Protein AF-A0A0H5QDM7-F1 (afdb_monomer)

Foldseek 3Di:
DDDDPPPPPPPDDDDDDDDPVVQVVVQVVQVVVVHGPVRVVVVQVVCCVVVVDRPDPPPPPVVVVVLVVLLVLLLLCLVLCLLVLLVVLLVQLLVLQLVLLVQLLVLLVVCCVPDVPPPPLSVVVNVVSVVVNVCSLLPQSLAVVCSLVVLVVVLVVPVPPSPPPPPNSCSNNVSSNCSNVSSLVSLCCQLVDP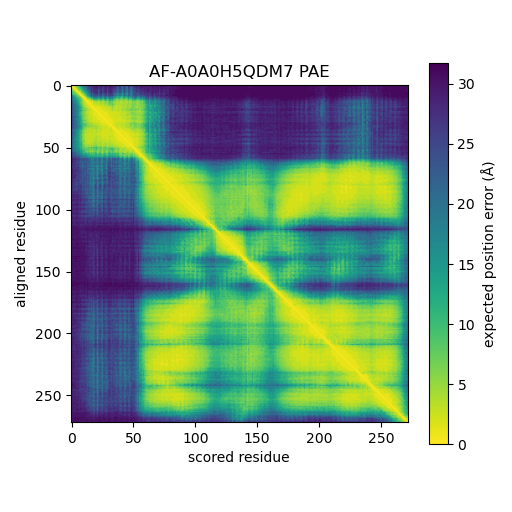SNVVSCVVSVHDRFDSPSNRSNVVSSVSLCSNLVSCVPPVPVSCVSQVVNCVSSVVNVVVNVVSVVSNVSNVVVVVPD

InterPro domains:
  IPR007337 RelB antitoxin/Antitoxin DinJ [PF04221] (12-61)
  IPR007337 RelB antitoxin/Antitoxin DinJ [PTHR38781] (12-63)
  IPR007337 RelB antitoxin/Antitoxin DinJ [TIGR02384] (12-63)
  IPR013321 Arc-type ribbon-helix-helix [G3DSA:1.10.1220.10] (12-79)

Radius of gyration: 30.37 Å; Cα contacts (8 Å, |Δi|>4): 179; chains: 1; bounding box: 66×47×100 Å

Solvent-accessible surface area (backbone atoms only — not comparable to full-atom values): 15582 Å² total; per-residue (Å²): 136,83,83,77,79,75,84,80,82,76,83,78,86,85,87,83,90,73,59,70,70,62,50,53,54,52,49,54,55,32,48,76,70,77,39,52,71,70,58,52,50,49,52,44,53,52,45,26,71,74,68,74,40,77,85,62,88,77,80,71,54,69,65,57,56,52,51,52,50,40,34,51,51,24,52,49,33,59,72,65,43,52,38,57,53,34,52,48,50,55,51,49,41,53,49,52,42,53,49,27,52,50,49,18,52,48,47,48,55,56,50,59,76,72,61,78,70,58,63,67,62,53,47,52,50,51,51,50,49,53,46,48,53,48,48,57,71,45,49,69,86,91,34,47,64,58,52,56,45,45,40,52,46,55,50,51,61,57,70,54,65,64,84,86,50,69,75,69,46,53,57,36,47,56,40,48,63,41,38,52,55,56,38,46,50,53,52,47,52,49,68,66,32,69,66,50,46,50,47,34,52,76,71,71,47,77,84,61,62,90,50,59,65,55,39,39,47,50,40,47,51,52,45,47,43,36,48,55,27,44,77,74,37,42,69,68,47,49,68,78,32,78,95,45,57,69,61,54,54,47,53,51,51,52,50,51,55,53,49,53,44,53,50,58,38,56,60,68,68,70,73,121

Structure (mmCIF, N/CA/C/O backbone):
data_AF-A0A0H5QDM7-F1
#
_entry.id   AF-A0A0H5QDM7-F1
#
loop_
_atom_site.group_PDB
_atom_site.id
_atom_site.type_symbol
_atom_site.label_atom_id
_atom_site.label_alt_id
_atom_site.label_comp_id
_atom_site.label_asym_id
_atom_site.label_entity_id
_atom_site.label_seq_id
_atom_site.pdbx_PDB_ins_code
_atom_site.Cartn_x
_atom_site.Cartn_y
_atom_site.Cartn_z
_atom_site.occupancy
_atom_site.B_iso_or_equiv
_atom_site.auth_seq_id
_atom_site.auth_comp_id
_atom_site.auth_asym_id
_atom_site.auth_atom_id
_atom_site.pdbx_PDB_model_num
ATOM 1 N N . MET A 1 1 ? -38.893 -31.078 59.773 1.00 38.84 1 MET A N 1
ATOM 2 C CA . MET A 1 1 ? -37.633 -30.713 59.091 1.00 38.84 1 MET A CA 1
ATOM 3 C C . MET A 1 1 ? -37.810 -29.298 58.543 1.00 38.84 1 MET A C 1
ATOM 5 O O . MET A 1 1 ? -38.603 -29.115 57.632 1.00 38.84 1 MET A O 1
ATOM 9 N N . LYS A 1 2 ? -37.233 -28.276 59.191 1.00 38.09 2 LYS A N 1
ATOM 10 C CA . LYS A 1 2 ? -37.373 -26.871 58.762 1.00 38.09 2 LYS A CA 1
ATOM 11 C C . LYS A 1 2 ? -36.252 -26.565 57.768 1.00 38.09 2 LYS A C 1
ATOM 13 O O . LYS A 1 2 ? -35.097 -26.509 58.179 1.00 38.09 2 LYS A O 1
ATOM 18 N N . TYR A 1 3 ? -36.576 -26.389 56.490 1.00 40.81 3 TYR A N 1
ATOM 19 C CA . TYR A 1 3 ? -35.618 -25.857 55.521 1.00 40.81 3 TYR A CA 1
ATOM 20 C C . TYR A 1 3 ? -35.396 -24.373 55.830 1.00 40.81 3 TYR A C 1
ATOM 22 O O . TYR A 1 3 ? -36.297 -23.555 55.661 1.00 40.81 3 TYR A O 1
ATOM 30 N N . LYS A 1 4 ? -34.202 -24.034 56.329 1.00 43.88 4 LYS A N 1
ATOM 31 C CA . LYS A 1 4 ? -33.698 -22.659 56.305 1.00 43.88 4 LYS A CA 1
ATOM 32 C C . LYS A 1 4 ? -33.358 -22.340 54.851 1.00 43.88 4 LYS A C 1
ATOM 34 O O . LYS A 1 4 ? -32.402 -22.892 54.315 1.00 43.88 4 LYS A O 1
ATOM 39 N N . ILE A 1 5 ? -34.147 -21.478 54.219 1.00 48.72 5 ILE A N 1
ATOM 40 C CA . ILE A 1 5 ? -33.737 -20.808 52.985 1.00 48.72 5 ILE A CA 1
ATOM 41 C C . ILE A 1 5 ? -32.612 -19.862 53.407 1.00 48.72 5 ILE A C 1
ATOM 43 O O . ILE A 1 5 ? -32.838 -18.961 54.211 1.00 48.72 5 ILE A O 1
ATOM 47 N N . ALA A 1 6 ? -31.387 -20.137 52.965 1.00 46.28 6 ALA A N 1
ATOM 48 C CA . ALA A 1 6 ? -30.271 -19.229 53.178 1.00 46.28 6 ALA A CA 1
ATOM 49 C C . ALA A 1 6 ? -30.579 -17.914 52.450 1.00 46.28 6 ALA A C 1
ATOM 51 O O . ALA A 1 6 ? -30.859 -17.922 51.250 1.00 46.28 6 ALA A O 1
ATOM 52 N N . GLU A 1 7 ? -30.557 -16.798 53.176 1.00 48.25 7 GLU A N 1
ATOM 53 C CA . GLU A 1 7 ? -30.572 -15.466 52.578 1.00 48.25 7 GLU A CA 1
ATOM 54 C C . GLU A 1 7 ? -29.307 -15.315 51.726 1.00 48.25 7 GLU A C 1
ATOM 56 O O . GLU A 1 7 ? -28.211 -15.098 52.240 1.00 48.25 7 GLU A O 1
ATOM 61 N N . ARG A 1 8 ? -29.443 -15.478 50.406 1.00 48.19 8 ARG A N 1
ATOM 62 C CA . ARG A 1 8 ? -28.413 -15.066 49.450 1.00 48.19 8 ARG A CA 1
ATOM 63 C C . ARG A 1 8 ? -28.388 -13.545 49.420 1.00 48.19 8 ARG A C 1
ATOM 65 O O . ARG A 1 8 ? -29.152 -12.932 48.681 1.00 48.19 8 ARG A O 1
ATOM 72 N N . ASN A 1 9 ? -27.501 -12.946 50.203 1.00 51.81 9 ASN A N 1
ATOM 73 C CA . ASN A 1 9 ? -27.075 -11.572 49.979 1.00 51.81 9 ASN A CA 1
ATOM 74 C C . ASN A 1 9 ? -25.812 -11.569 49.100 1.00 51.81 9 ASN A C 1
ATOM 76 O O . ASN A 1 9 ? -24.760 -11.082 49.500 1.00 51.81 9 ASN A O 1
ATOM 80 N N . ASP A 1 10 ? -25.912 -12.166 47.909 1.00 57.25 10 ASP A N 1
ATOM 81 C CA . ASP A 1 10 ? -24.839 -12.180 46.910 1.00 57.25 10 ASP A CA 1
ATOM 82 C C . ASP A 1 10 ? -25.007 -10.950 46.003 1.00 57.25 10 ASP A C 1
ATOM 84 O O . ASP A 1 10 ? -25.467 -11.050 44.864 1.00 57.25 10 ASP A O 1
ATOM 88 N N . GLN A 1 11 ? -24.698 -9.753 46.512 1.00 59.81 11 GLN A N 1
ATOM 89 C CA . GLN A 1 11 ? -24.569 -8.576 45.649 1.00 59.81 11 GLN A CA 1
ATOM 90 C C . GLN A 1 11 ? -23.288 -8.712 44.816 1.00 59.81 11 GLN A C 1
ATOM 92 O O . GLN A 1 11 ? -22.200 -8.332 45.241 1.00 59.81 11 GLN A O 1
ATOM 97 N N . SER A 1 12 ? -23.411 -9.280 43.618 1.00 65.44 12 SER A N 1
ATOM 98 C CA . SER A 1 12 ? -22.334 -9.298 42.629 1.00 65.44 12 SER A CA 1
ATOM 99 C C . SER A 1 12 ? -22.110 -7.887 42.076 1.00 65.44 12 SER A C 1
ATOM 101 O O . SER A 1 12 ? -23.021 -7.299 41.489 1.00 65.44 12 SER A O 1
ATOM 103 N N . MET A 1 13 ? -20.903 -7.348 42.248 1.00 74.75 13 MET A N 1
ATOM 104 C CA . MET A 1 13 ? -20.512 -6.045 41.708 1.00 74.75 13 MET A CA 1
ATOM 105 C C . MET A 1 13 ? -20.106 -6.181 40.236 1.00 74.75 13 MET A C 1
ATOM 107 O O . MET A 1 13 ? -19.299 -7.042 39.892 1.00 74.75 13 MET A O 1
ATOM 111 N N . VAL A 1 14 ? -20.655 -5.326 39.370 1.00 74.88 14 VAL A N 1
ATOM 112 C CA . VAL A 1 14 ? -20.324 -5.273 37.939 1.00 74.88 14 VAL A CA 1
ATOM 113 C C . VAL A 1 14 ? -19.634 -3.945 37.656 1.00 74.88 14 VAL A C 1
ATOM 115 O O . VAL A 1 14 ? -20.250 -2.891 37.787 1.00 74.88 14 VAL A O 1
ATOM 118 N N . ASN A 1 15 ? -18.364 -4.007 37.257 1.00 83.62 15 ASN A N 1
ATOM 119 C CA . ASN A 1 15 ? -17.579 -2.843 36.852 1.00 83.62 15 ASN A CA 1
ATOM 120 C C . ASN A 1 15 ? -17.399 -2.865 35.332 1.00 83.62 15 ASN A C 1
ATOM 122 O O . ASN A 1 15 ? -16.902 -3.849 34.787 1.00 83.62 15 ASN A O 1
ATOM 126 N N . PHE A 1 16 ? -17.778 -1.785 34.652 1.00 80.62 16 PHE A N 1
ATOM 127 C CA . PHE A 1 16 ? -17.598 -1.619 33.211 1.00 80.62 16 PHE A CA 1
ATOM 128 C C . PHE A 1 16 ? -16.998 -0.241 32.924 1.00 80.62 16 PHE A C 1
ATOM 130 O O . PHE A 1 16 ? -17.266 0.725 33.640 1.00 80.62 16 PHE A O 1
ATOM 137 N N . LYS A 1 17 ? -16.140 -0.165 31.905 1.00 85.75 17 LYS A N 1
ATOM 138 C CA . LYS A 1 17 ? -15.563 1.095 31.430 1.00 85.75 17 LYS A CA 1
ATOM 139 C C . LYS A 1 17 ? -16.425 1.616 30.286 1.00 85.75 17 LYS A C 1
ATOM 141 O O . LYS A 1 17 ? -16.790 0.845 29.404 1.00 85.75 17 LYS A O 1
ATOM 146 N N . VAL A 1 18 ? -16.742 2.904 30.319 1.00 79.25 18 VAL A N 1
ATOM 147 C CA . VAL A 1 18 ? -17.520 3.598 29.286 1.00 79.25 18 VAL A CA 1
ATOM 148 C C . VAL A 1 18 ? -16.820 4.904 28.976 1.00 79.25 18 VAL A C 1
ATOM 150 O O . VAL A 1 18 ? -16.225 5.507 29.872 1.00 79.25 18 VAL A O 1
ATOM 153 N N . ASP A 1 19 ? -16.914 5.326 27.723 1.00 83.88 19 ASP A N 1
ATOM 154 C CA . ASP A 1 19 ? -16.537 6.667 27.306 1.00 83.88 19 ASP A CA 1
ATOM 155 C C . ASP A 1 19 ? -17.282 7.748 28.119 1.00 83.88 19 ASP A C 1
ATOM 157 O O . ASP A 1 19 ? -18.458 7.593 28.468 1.00 83.88 19 ASP A O 1
ATOM 161 N N . SER A 1 20 ? -16.592 8.842 28.450 1.00 74.50 20 SER A N 1
ATOM 162 C CA . SER A 1 2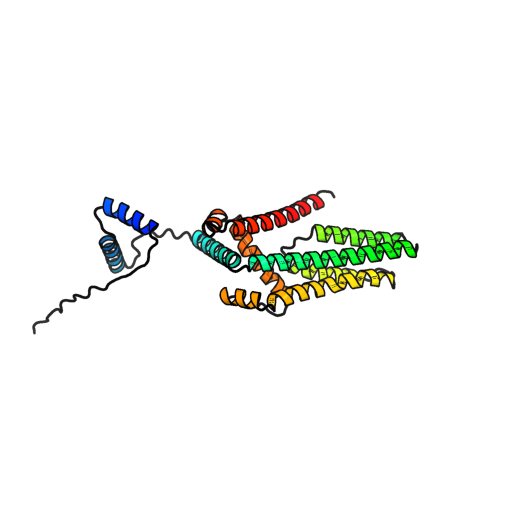0 ? -17.143 9.900 29.303 1.00 74.50 20 SER A CA 1
ATOM 163 C C . SER A 1 20 ? -18.333 10.619 28.671 1.00 74.50 20 SER A C 1
ATOM 165 O O . SER A 1 20 ? -19.294 10.919 29.379 1.00 74.50 20 SER A O 1
ATOM 167 N N . VAL A 1 21 ? -18.306 10.844 27.355 1.00 68.56 21 VAL A N 1
ATOM 168 C CA . VAL A 1 21 ? -19.373 11.545 26.625 1.00 68.56 21 VAL A CA 1
ATOM 169 C C . VAL A 1 2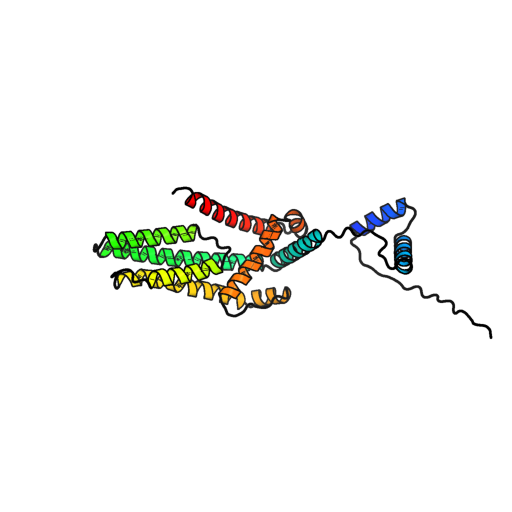1 ? -20.621 10.668 26.558 1.00 68.56 21 VAL A C 1
ATOM 171 O O . VAL A 1 21 ? -21.736 11.121 26.827 1.00 68.56 21 VAL A O 1
ATOM 174 N N . VAL A 1 22 ? -20.431 9.375 26.276 1.00 75.31 22 VAL A N 1
ATOM 175 C CA . VAL A 1 22 ? -21.525 8.392 26.241 1.00 75.31 22 VAL A CA 1
ATOM 176 C C . VAL A 1 22 ? -22.179 8.250 27.617 1.00 75.31 22 VAL A C 1
ATOM 178 O O . VAL A 1 22 ? -23.406 8.187 27.717 1.00 75.31 22 VAL A O 1
ATOM 181 N N . LYS A 1 23 ? -21.377 8.231 28.689 1.00 83.94 23 LYS A N 1
ATOM 182 C CA . LYS A 1 23 ? -21.882 8.132 30.062 1.00 83.94 23 LYS A CA 1
ATOM 183 C C . LYS A 1 23 ? -22.751 9.333 30.442 1.00 83.94 23 LYS A C 1
ATOM 185 O O . LYS A 1 23 ? -23.850 9.132 30.952 1.00 83.94 23 LYS A O 1
ATOM 190 N N . GLU A 1 24 ? -22.274 10.550 30.198 1.00 80.06 24 GLU A N 1
ATOM 191 C CA . GLU A 1 24 ? -22.990 11.779 30.562 1.00 80.06 24 GLU A CA 1
ATOM 192 C C . GLU A 1 24 ? -24.326 11.895 29.815 1.00 80.06 24 GLU A C 1
ATOM 194 O O . GLU A 1 24 ? -25.365 12.166 30.420 1.00 80.06 24 GLU A O 1
ATOM 199 N N . SER A 1 25 ? -24.323 11.586 28.514 1.00 73.62 25 SER A N 1
ATOM 200 C CA . SER A 1 25 ? -25.540 11.556 27.699 1.00 73.62 25 SER A CA 1
ATOM 201 C C . SER A 1 25 ? -26.557 10.532 28.220 1.00 73.62 25 SER A C 1
ATOM 203 O O . SER A 1 25 ? -27.735 10.850 28.404 1.00 73.62 25 SER A O 1
ATOM 205 N N . ALA A 1 26 ? -26.104 9.312 28.527 1.00 76.94 26 ALA A N 1
ATOM 206 C CA . ALA A 1 26 ? -26.968 8.267 29.063 1.00 76.94 26 ALA A CA 1
ATOM 207 C C . ALA A 1 26 ? -27.554 8.644 30.434 1.00 76.94 26 ALA A C 1
ATOM 209 O O . ALA A 1 26 ? -28.743 8.429 30.672 1.00 76.94 26 ALA A O 1
ATOM 210 N N . GLU A 1 27 ? -26.753 9.233 31.326 1.00 86.75 27 GLU A N 1
ATOM 211 C CA . GLU A 1 27 ? -27.211 9.692 32.642 1.00 86.75 27 GLU A CA 1
ATOM 212 C C . GLU A 1 27 ? -28.256 10.806 32.527 1.00 86.75 27 GLU A C 1
ATOM 214 O O . GLU A 1 27 ? -29.268 10.753 33.226 1.00 86.75 27 GLU A O 1
ATOM 219 N N . ALA A 1 28 ? -28.078 11.758 31.608 1.00 78.31 28 ALA A N 1
ATOM 220 C CA . ALA A 1 28 ? -29.044 12.829 31.370 1.00 78.31 28 ALA A CA 1
ATOM 221 C C . ALA A 1 28 ? -30.405 12.294 30.883 1.00 78.31 28 ALA A C 1
ATOM 223 O O . ALA A 1 28 ? -31.456 12.695 31.391 1.00 78.31 28 ALA A O 1
ATOM 224 N N . VAL A 1 29 ? -30.398 11.347 29.938 1.00 77.38 29 VAL A N 1
ATOM 225 C CA . VAL A 1 29 ? -31.627 10.732 29.410 1.00 77.38 29 VAL A CA 1
ATOM 226 C C . VAL A 1 29 ? -32.325 9.892 30.479 1.00 77.38 29 VAL A C 1
ATOM 228 O O . VAL A 1 29 ? -33.533 10.027 30.684 1.00 77.38 29 VAL A O 1
ATOM 231 N N . LEU A 1 30 ? -31.576 9.050 31.197 1.00 83.44 30 LEU A N 1
ATOM 232 C CA . LEU A 1 30 ? -32.133 8.206 32.254 1.00 83.44 30 LEU A CA 1
ATOM 233 C C . LEU A 1 30 ? -32.685 9.041 33.414 1.00 83.44 30 LEU A C 1
ATOM 235 O O . LEU A 1 30 ? -33.770 8.734 33.912 1.00 83.44 30 LEU A O 1
ATOM 239 N N . ALA A 1 31 ? -32.011 10.133 33.785 1.00 82.44 31 ALA A N 1
ATOM 240 C CA . ALA A 1 31 ? -32.502 11.075 34.786 1.00 82.44 31 ALA A CA 1
ATOM 241 C C . ALA A 1 31 ? -33.829 11.719 34.356 1.00 82.44 31 ALA A C 1
ATOM 243 O O . ALA A 1 31 ? -34.747 11.818 35.171 1.00 82.44 31 ALA A O 1
ATOM 244 N N . GLY A 1 32 ? -33.975 12.065 33.071 1.00 76.81 32 GLY A N 1
ATOM 245 C CA . GLY A 1 32 ? -35.242 12.533 32.497 1.00 76.81 32 GLY A CA 1
ATOM 246 C C . GLY A 1 32 ? -36.385 11.513 32.606 1.00 76.81 32 GLY A C 1
ATOM 247 O O . GLY A 1 32 ? -37.550 11.894 32.684 1.00 76.81 32 GLY A O 1
ATOM 248 N N . MET A 1 33 ? -36.057 10.221 32.681 1.00 84.06 33 MET A N 1
ATOM 249 C CA . MET A 1 33 ? -37.007 9.121 32.889 1.00 84.06 33 MET A CA 1
ATOM 250 C C . MET A 1 33 ? -37.167 8.721 34.369 1.00 84.06 33 MET A C 1
ATOM 252 O O . MET A 1 33 ? -37.910 7.787 34.671 1.00 84.06 33 MET A O 1
ATOM 256 N N . GLY A 1 34 ? -36.479 9.396 35.298 1.00 87.69 34 GLY A N 1
ATOM 257 C CA . GLY A 1 34 ? -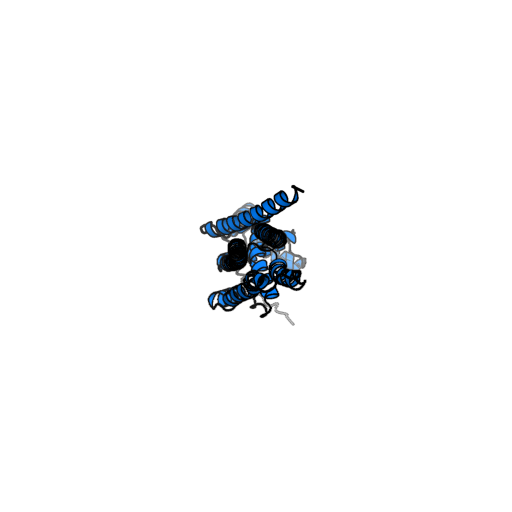36.494 9.070 36.729 1.00 87.69 34 GLY A CA 1
ATOM 258 C C . GLY A 1 34 ? -35.722 7.796 37.094 1.00 87.69 34 GLY A C 1
ATOM 259 O O . GLY A 1 34 ? -35.992 7.184 38.127 1.00 87.69 34 GLY A O 1
ATOM 260 N N . LEU A 1 35 ? -34.777 7.374 36.251 1.00 88.88 35 LEU A N 1
ATOM 261 C CA . LEU A 1 35 ? -33.950 6.184 36.442 1.00 88.88 35 LEU A CA 1
ATOM 262 C C . LEU A 1 35 ? -32.480 6.572 36.616 1.00 88.88 35 LEU A C 1
ATOM 264 O O . LEU A 1 35 ? -32.002 7.548 36.051 1.00 88.88 35 LEU A O 1
ATOM 268 N N . ASN A 1 36 ? -31.740 5.765 37.373 1.00 89.38 36 ASN A N 1
ATOM 269 C CA . ASN A 1 36 ? -30.281 5.825 37.380 1.00 89.38 36 ASN A CA 1
ATOM 270 C C . ASN A 1 36 ? -29.698 4.679 36.538 1.00 89.38 36 ASN A C 1
ATOM 272 O O . ASN A 1 36 ? -30.356 3.660 36.302 1.00 89.38 36 ASN A O 1
ATOM 276 N N . THR A 1 37 ? -28.450 4.838 36.098 1.00 85.06 37 THR A N 1
ATOM 277 C CA . THR A 1 37 ? -27.747 3.886 35.224 1.00 85.06 37 THR A CA 1
ATOM 278 C C . THR A 1 37 ? -27.721 2.472 35.808 1.00 85.06 37 THR A C 1
ATOM 280 O O . THR A 1 37 ? -27.973 1.503 35.094 1.00 85.06 37 THR A O 1
ATOM 283 N N . SER A 1 38 ? -27.517 2.341 37.122 1.00 86.19 38 SER A N 1
ATOM 284 C CA . SER A 1 38 ? -27.505 1.049 37.822 1.00 86.19 38 SER A CA 1
ATOM 285 C C . SER A 1 38 ? -28.869 0.349 37.812 1.00 86.19 38 SER A C 1
ATOM 287 O O . SER A 1 38 ? -28.946 -0.861 37.602 1.00 86.19 38 SER A O 1
ATOM 289 N N . ALA A 1 39 ? -29.957 1.095 38.014 1.00 87.31 39 ALA A N 1
ATOM 290 C CA . ALA A 1 39 ? -31.321 0.576 37.995 1.00 87.31 39 ALA A CA 1
ATOM 291 C C . ALA A 1 39 ? -31.722 0.144 36.583 1.00 87.31 39 ALA A C 1
ATOM 293 O O . ALA A 1 39 ? -32.280 -0.942 36.412 1.00 87.31 39 ALA A O 1
ATOM 294 N N . TYR A 1 40 ? -31.376 0.950 35.576 1.00 87.50 40 TYR A N 1
ATOM 295 C CA . TYR A 1 40 ? -31.605 0.611 34.176 1.00 87.50 40 TYR A CA 1
ATOM 296 C C . TYR A 1 40 ? -30.847 -0.662 33.774 1.00 87.50 40 TYR A C 1
ATOM 298 O O . TYR A 1 40 ? -31.436 -1.593 33.220 1.00 87.50 40 TYR A O 1
ATOM 306 N N . LEU A 1 41 ? -29.568 -0.771 34.146 1.00 87.12 41 LEU A N 1
ATOM 307 C CA . LEU A 1 41 ? -28.771 -1.972 33.894 1.00 87.12 41 LEU A CA 1
ATOM 308 C C . LEU A 1 41 ? -29.368 -3.204 34.594 1.00 87.12 41 LEU A C 1
ATOM 310 O O . LEU A 1 41 ? -29.492 -4.268 33.988 1.00 87.12 41 LEU A O 1
ATOM 314 N N . GLY A 1 42 ? -29.816 -3.053 35.844 1.00 87.81 42 GLY A N 1
ATOM 315 C CA . GLY A 1 42 ? -30.498 -4.111 36.589 1.00 87.81 42 GLY A CA 1
ATOM 316 C C . GLY A 1 42 ? -31.797 -4.579 35.922 1.00 87.81 42 GLY A C 1
ATOM 317 O O . GLY A 1 42 ? -32.073 -5.781 35.881 1.00 87.81 42 GLY A O 1
ATOM 318 N N . MET A 1 43 ? -32.577 -3.658 35.346 1.00 86.12 43 MET A N 1
ATOM 319 C CA . MET A 1 43 ? -33.770 -3.990 34.559 1.00 86.12 43 MET A CA 1
ATOM 320 C C . MET A 1 43 ? -33.413 -4.771 33.292 1.00 86.12 43 MET A C 1
ATOM 322 O O . MET A 1 43 ? -34.049 -5.789 33.007 1.00 86.12 43 MET A O 1
ATOM 326 N N . CYS A 1 44 ? -32.372 -4.350 32.571 1.00 85.19 44 CYS A N 1
ATOM 327 C CA . CYS A 1 44 ? -31.878 -5.045 31.384 1.00 85.19 44 CYS A CA 1
ATOM 328 C C . CYS A 1 44 ? -31.404 -6.467 31.705 1.00 85.19 44 CYS A C 1
ATOM 330 O O . CYS A 1 44 ? -31.812 -7.408 31.027 1.00 85.19 44 CYS A O 1
ATOM 332 N N . LEU A 1 45 ? -30.617 -6.647 32.770 1.00 84.12 45 LEU A N 1
ATOM 333 C CA . LEU A 1 45 ? -30.137 -7.959 33.216 1.00 84.12 45 LEU A CA 1
ATOM 334 C C . LEU A 1 45 ? -31.286 -8.873 33.653 1.00 84.12 45 LEU A C 1
ATOM 336 O O . LEU A 1 45 ? -31.303 -10.056 33.318 1.00 84.12 45 LEU A O 1
ATOM 340 N N . ARG A 1 46 ? -32.289 -8.329 34.354 1.00 86.75 46 ARG A N 1
ATOM 341 C CA . ARG A 1 46 ? -33.485 -9.088 34.741 1.00 86.75 46 ARG A CA 1
ATOM 342 C C . ARG A 1 46 ? -34.290 -9.522 33.520 1.00 86.75 46 ARG A C 1
ATOM 344 O O . ARG A 1 46 ? -34.713 -10.674 33.456 1.00 86.75 46 ARG A O 1
ATOM 351 N N . LYS A 1 47 ? -34.480 -8.625 32.550 1.00 85.38 47 LYS A N 1
ATOM 352 C CA . LYS A 1 47 ? -35.175 -8.938 31.299 1.00 85.38 47 LYS A CA 1
ATOM 353 C C . LYS A 1 47 ? -34.403 -9.990 30.505 1.00 85.38 47 LYS A C 1
ATOM 355 O O . LYS A 1 47 ? -35.011 -10.974 30.112 1.00 85.38 47 LYS A O 1
ATOM 360 N N . LEU A 1 48 ? -33.080 -9.858 30.384 1.00 84.12 48 LEU A N 1
ATOM 361 C CA . LEU A 1 48 ? -32.201 -10.848 29.755 1.00 84.12 48 LEU A CA 1
ATOM 362 C C . LEU A 1 48 ? -32.312 -12.226 30.426 1.00 84.12 48 LEU A C 1
ATOM 364 O O . LEU A 1 48 ? -32.425 -13.233 29.735 1.00 84.12 48 LEU A O 1
ATOM 368 N N . ALA A 1 49 ? -32.337 -12.284 31.760 1.00 85.00 49 ALA A N 1
ATOM 369 C CA . ALA A 1 49 ? -32.496 -13.538 32.496 1.00 85.00 49 ALA A CA 1
ATOM 370 C C . ALA A 1 49 ? -33.865 -14.202 32.253 1.00 85.00 49 ALA A C 1
ATOM 372 O O . ALA A 1 49 ? -33.954 -15.428 32.198 1.00 85.00 49 ALA A O 1
ATOM 373 N N . GLN A 1 50 ? -34.927 -13.404 32.096 1.00 87.38 50 GLN A N 1
ATOM 374 C CA . GLN A 1 50 ? -36.294 -13.890 31.883 1.00 87.38 50 GLN A CA 1
ATOM 375 C C . GLN A 1 50 ? -36.567 -14.299 30.432 1.00 87.38 50 GLN A C 1
ATOM 377 O O . GLN A 1 50 ? -37.123 -15.366 30.189 1.00 87.38 50 GLN A O 1
ATOM 382 N N . SER A 1 51 ? -36.197 -13.458 29.466 1.00 82.38 51 SER A N 1
ATOM 383 C CA . SER A 1 51 ? -36.496 -13.663 28.045 1.00 82.38 51 SER A CA 1
ATOM 384 C C . SER A 1 51 ? -35.408 -14.435 27.302 1.00 82.38 51 SER A C 1
ATOM 386 O O . SER A 1 51 ? -35.633 -14.831 26.161 1.00 82.38 51 SER A O 1
ATOM 388 N N . ARG A 1 52 ? -34.215 -14.593 27.901 1.00 78.38 52 ARG A N 1
ATOM 389 C CA . ARG A 1 52 ? -32.980 -15.050 27.231 1.00 78.38 52 ARG A CA 1
ATOM 390 C C . ARG A 1 52 ? -32.675 -14.290 25.934 1.00 78.38 52 ARG A C 1
ATOM 392 O O . ARG A 1 52 ? -31.944 -14.783 25.082 1.00 78.38 52 ARG A O 1
ATOM 399 N N . LYS A 1 53 ? -33.231 -13.085 25.785 1.00 76.62 53 LYS A N 1
ATOM 400 C CA . LYS A 1 53 ? -33.065 -12.213 24.625 1.00 76.62 53 LYS A CA 1
ATOM 401 C C . LYS A 1 53 ? -32.605 -10.846 25.102 1.00 76.62 53 LYS A C 1
ATOM 403 O O . LYS A 1 53 ? -33.134 -10.304 26.075 1.00 76.62 53 LYS A O 1
ATOM 408 N N . ILE A 1 54 ? -31.633 -10.295 24.390 1.00 76.94 54 ILE A N 1
ATOM 409 C CA . ILE A 1 54 ? -31.118 -8.952 24.623 1.00 76.94 54 ILE A CA 1
ATOM 410 C C . ILE A 1 54 ? -32.279 -7.940 24.513 1.00 76.94 54 ILE A C 1
ATOM 412 O O . ILE A 1 54 ? -33.053 -8.006 23.558 1.00 76.94 54 ILE A O 1
ATOM 416 N N . PRO A 1 55 ? -32.466 -7.041 25.500 1.00 71.81 55 PRO A N 1
ATOM 417 C CA . PRO A 1 55 ? -33.663 -6.208 25.611 1.00 71.81 55 PRO A CA 1
ATOM 418 C C . PRO A 1 55 ? -33.647 -4.944 24.739 1.00 71.81 55 PRO A C 1
ATOM 420 O O . PRO A 1 55 ? -34.479 -4.064 24.957 1.00 71.81 55 PRO A O 1
ATOM 423 N N . PHE A 1 56 ? -32.733 -4.867 23.777 1.00 73.94 56 PHE A N 1
ATOM 424 C CA . PHE A 1 56 ? -32.607 -3.811 22.781 1.00 73.94 56 PHE A CA 1
ATOM 425 C C . PHE A 1 56 ? -32.602 -4.454 21.392 1.00 73.94 56 PHE A C 1
ATOM 427 O O . PHE A 1 56 ? -31.975 -5.498 21.198 1.00 73.94 56 PHE A O 1
ATOM 434 N N . ASP A 1 57 ? -33.298 -3.833 20.439 1.00 66.62 57 ASP A N 1
ATOM 435 C CA . ASP A 1 57 ? -33.125 -4.156 19.026 1.00 66.62 57 ASP A CA 1
ATOM 436 C C . ASP A 1 57 ? -31.790 -3.562 18.587 1.00 66.62 57 ASP A C 1
ATOM 438 O O . ASP A 1 57 ? -31.685 -2.398 18.202 1.00 66.62 57 ASP A O 1
ATOM 442 N N . LEU A 1 58 ? -30.744 -4.377 18.701 1.00 57.09 58 LEU A N 1
ATOM 443 C CA . LEU A 1 58 ? -29.496 -4.152 17.996 1.00 57.09 58 LEU A CA 1
ATOM 444 C C . LEU A 1 58 ? -29.820 -4.267 16.504 1.00 57.09 58 LEU A C 1
ATOM 446 O O . LEU A 1 58 ? -29.826 -5.358 15.937 1.00 57.09 58 LEU A O 1
ATOM 450 N N . LYS A 1 59 ? -30.113 -3.130 15.868 1.00 58.12 59 LYS A N 1
ATOM 451 C CA . LYS A 1 59 ? -29.895 -2.983 14.431 1.00 58.12 59 LYS A CA 1
ATOM 452 C C . LYS A 1 59 ? -28.383 -3.008 14.233 1.00 58.12 59 LYS A C 1
ATOM 454 O O . LYS A 1 59 ? -27.739 -1.970 14.173 1.00 58.12 59 LYS A O 1
ATOM 459 N N . VAL A 1 60 ? -27.821 -4.212 14.287 1.00 55.56 60 VAL A N 1
ATOM 460 C CA . VAL A 1 60 ? -26.456 -4.465 13.850 1.00 55.56 60 VAL A CA 1
ATOM 461 C C . VAL A 1 60 ? -26.528 -4.304 12.350 1.00 55.56 60 VAL A C 1
ATOM 463 O O . VAL A 1 60 ? -27.088 -5.168 11.683 1.00 55.56 60 VAL A O 1
ATOM 466 N N . ASP A 1 61 ? -26.077 -3.166 11.849 1.00 63.25 61 ASP A N 1
ATOM 467 C CA . ASP A 1 61 ? -25.749 -3.070 10.442 1.00 63.25 61 ASP A CA 1
ATOM 468 C C . ASP A 1 61 ? -24.463 -3.893 10.253 1.00 63.25 61 ASP A C 1
ATOM 470 O O . ASP A 1 61 ? -23.435 -3.540 10.842 1.00 63.25 61 ASP A O 1
ATOM 474 N N . PRO A 1 62 ? -24.512 -5.060 9.583 1.00 65.50 62 PRO A N 1
ATOM 475 C CA . PRO A 1 62 ? -23.316 -5.861 9.360 1.00 65.50 62 PRO A CA 1
ATOM 476 C C . PRO A 1 62 ? -22.267 -5.062 8.584 1.00 65.50 62 PRO A C 1
ATOM 478 O O . PRO A 1 62 ? -21.077 -5.205 8.861 1.00 65.50 62 PRO A O 1
ATOM 481 N N . ASP A 1 63 ? -22.718 -4.175 7.695 1.00 72.12 63 ASP A N 1
ATOM 482 C CA . ASP A 1 63 ? -21.860 -3.371 6.833 1.00 72.12 63 ASP A CA 1
ATOM 483 C C . ASP A 1 63 ? -21.108 -2.313 7.654 1.00 72.12 63 ASP A C 1
ATOM 485 O O . ASP A 1 63 ? -19.926 -2.074 7.416 1.00 72.12 63 ASP A O 1
ATOM 489 N N . PHE A 1 64 ? -21.724 -1.786 8.721 1.00 73.12 64 PHE A N 1
ATOM 490 C CA . PHE A 1 64 ? -21.060 -0.874 9.660 1.00 73.12 64 PHE A CA 1
ATOM 491 C C . PHE A 1 64 ? -19.836 -1.508 10.335 1.00 73.12 64 PHE A C 1
ATOM 493 O O . PHE A 1 64 ? -18.800 -0.863 10.454 1.00 73.12 64 PHE A O 1
ATOM 500 N N . TRP A 1 65 ? -19.920 -2.766 10.782 1.00 72.31 65 TRP A N 1
ATOM 501 C CA . TRP A 1 65 ? -18.784 -3.418 11.452 1.00 72.31 65 TRP A CA 1
ATOM 502 C C . TRP A 1 65 ? -17.679 -3.827 10.482 1.00 72.31 65 TRP A C 1
ATOM 504 O O . TRP A 1 65 ? -16.517 -3.879 10.882 1.00 72.31 65 TRP A O 1
ATOM 514 N N . VAL A 1 66 ? -18.032 -4.114 9.227 1.00 75.50 66 VAL A N 1
ATOM 515 C CA . VAL A 1 66 ? -17.052 -4.362 8.164 1.00 75.50 66 VAL A CA 1
ATOM 516 C C . VAL A 1 66 ? -16.287 -3.075 7.853 1.00 75.50 66 VAL A C 1
ATOM 518 O O . VAL A 1 66 ? -15.058 -3.098 7.888 1.00 75.50 66 VAL A O 1
ATOM 521 N N . ALA A 1 67 ? -16.993 -1.957 7.661 1.00 75.50 67 ALA A N 1
ATOM 522 C CA . ALA A 1 67 ? -16.385 -0.643 7.456 1.00 75.50 67 ALA A CA 1
ATOM 523 C C . ALA A 1 67 ? -15.514 -0.228 8.655 1.00 75.50 67 ALA A C 1
ATOM 525 O O . ALA A 1 67 ? -14.344 0.114 8.504 1.00 75.50 67 ALA A O 1
ATOM 526 N N . GLU A 1 68 ? -16.020 -0.378 9.880 1.00 80.06 68 GLU A N 1
ATOM 527 C CA . GLU A 1 68 ? -15.278 -0.061 11.107 1.00 80.06 68 GLU A CA 1
ATOM 528 C C . GLU A 1 68 ? -14.009 -0.921 11.265 1.00 80.06 68 GLU A C 1
ATOM 530 O O . GLU A 1 68 ? -12.964 -0.431 11.709 1.00 80.06 68 GLU A O 1
ATOM 535 N N . ALA A 1 69 ? -14.059 -2.199 10.874 1.00 80.38 69 ALA A N 1
ATOM 536 C CA . ALA A 1 69 ? -12.885 -3.067 10.861 1.00 80.38 69 ALA A CA 1
ATOM 537 C C . ALA A 1 69 ? -11.848 -2.601 9.826 1.00 80.38 69 ALA A C 1
ATOM 539 O O . ALA A 1 69 ? -10.660 -2.533 10.150 1.00 80.38 69 ALA A O 1
ATOM 540 N N . GLN A 1 70 ? -12.285 -2.229 8.620 1.00 83.00 70 GLN A N 1
ATOM 541 C CA . GLN A 1 70 ? -11.418 -1.692 7.565 1.00 83.00 70 GLN A CA 1
ATOM 542 C C . GLN A 1 70 ? -10.755 -0.378 7.995 1.00 83.00 70 GLN A C 1
ATOM 544 O O . GLN A 1 70 ? -9.529 -0.266 7.952 1.00 83.00 70 GLN A O 1
ATOM 549 N N . VAL A 1 71 ? -11.531 0.571 8.528 1.00 84.56 71 VAL A N 1
ATOM 550 C CA . VAL A 1 71 ? -11.024 1.841 9.072 1.00 84.56 71 VAL A CA 1
ATOM 551 C C . VAL A 1 71 ? -10.030 1.590 10.211 1.00 84.56 71 VAL A C 1
ATOM 553 O O . VAL A 1 71 ? -9.014 2.277 10.325 1.00 84.56 71 VAL A O 1
ATOM 556 N N . SER A 1 72 ? -10.272 0.585 11.058 1.00 85.69 72 SER A N 1
ATOM 557 C CA . SER A 1 72 ? -9.354 0.230 12.144 1.00 85.69 72 SER A CA 1
ATOM 558 C C . SER A 1 72 ? -8.027 -0.359 11.655 1.00 85.69 72 SER A C 1
ATOM 560 O O . SER A 1 72 ? -6.980 -0.057 12.239 1.00 85.69 72 SER A O 1
ATOM 562 N N . ILE A 1 73 ? -8.050 -1.178 10.602 1.00 88.50 73 ILE A N 1
ATOM 563 C CA . ILE A 1 73 ? -6.837 -1.699 9.956 1.00 88.50 73 ILE A CA 1
ATOM 564 C C . ILE A 1 73 ? -6.060 -0.543 9.319 1.00 88.50 73 ILE A C 1
ATOM 566 O O . ILE A 1 73 ? -4.888 -0.350 9.644 1.00 88.50 73 ILE A O 1
ATOM 570 N N . ALA A 1 74 ? -6.730 0.289 8.516 1.00 89.19 74 ALA A N 1
ATOM 571 C CA . ALA A 1 74 ? -6.135 1.457 7.870 1.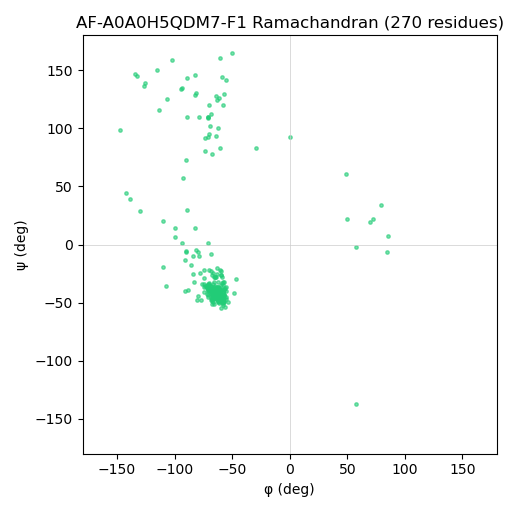00 89.19 74 ALA A CA 1
ATOM 572 C C . ALA A 1 74 ? -5.472 2.401 8.883 1.00 89.19 74 ALA A C 1
ATOM 574 O O . ALA A 1 74 ? -4.314 2.799 8.737 1.00 89.19 74 ALA A O 1
ATOM 575 N N . ALA A 1 75 ? -6.173 2.697 9.980 1.00 86.62 75 ALA A N 1
ATOM 576 C CA . ALA A 1 75 ? -5.638 3.525 11.049 1.00 86.62 75 ALA A CA 1
ATOM 577 C C . ALA A 1 75 ? -4.407 2.901 11.726 1.00 86.62 75 ALA A C 1
ATOM 579 O O . ALA A 1 75 ? -3.518 3.627 12.169 1.00 86.62 75 ALA A O 1
ATOM 580 N N . SER A 1 76 ? -4.331 1.572 11.819 1.00 89.56 76 SER A N 1
ATOM 581 C CA . SER A 1 76 ? -3.169 0.888 12.395 1.00 89.56 76 SER A CA 1
ATOM 582 C C . SER A 1 76 ? -1.952 0.978 11.470 1.00 89.56 76 SER A C 1
ATOM 584 O O . SER A 1 76 ? -0.849 1.250 11.944 1.00 89.56 76 SER A O 1
ATOM 586 N N . TYR A 1 77 ? -2.146 0.849 10.156 1.00 93.00 77 TYR A N 1
ATOM 587 C CA . TYR A 1 77 ? -1.070 0.999 9.166 1.00 93.00 77 TYR A CA 1
ATOM 588 C C . TYR A 1 77 ? -0.528 2.429 9.101 1.00 93.00 77 TYR A C 1
ATOM 590 O O . TYR A 1 77 ? 0.682 2.627 9.014 1.00 93.00 77 TYR A O 1
ATOM 598 N N . LEU A 1 78 ? -1.401 3.431 9.220 1.00 89.38 78 LEU A N 1
ATOM 599 C CA . LEU A 1 78 ? -0.990 4.835 9.298 1.00 89.38 78 LEU A CA 1
ATOM 600 C C . LEU A 1 78 ? -0.215 5.145 10.588 1.00 89.38 78 LEU A C 1
ATOM 602 O O . LEU A 1 78 ? 0.805 5.825 10.540 1.00 89.38 78 LEU A O 1
ATOM 606 N N . LYS A 1 79 ? -0.663 4.632 11.744 1.00 89.06 79 LYS A N 1
ATOM 607 C CA . LYS A 1 79 ? -0.007 4.883 13.045 1.00 89.06 79 LYS A CA 1
ATOM 608 C C . LYS A 1 79 ? 1.366 4.239 13.170 1.00 89.06 79 LYS A C 1
ATOM 610 O O . LYS A 1 79 ? 2.234 4.798 13.829 1.00 89.06 79 LYS A O 1
ATOM 615 N N . THR A 1 80 ? 1.532 3.056 12.591 1.00 90.44 80 THR A N 1
ATOM 616 C CA . THR A 1 80 ? 2.789 2.296 12.654 1.00 90.44 80 THR A CA 1
ATOM 617 C C . THR A 1 80 ? 3.805 2.728 11.605 1.00 90.44 80 THR A C 1
ATOM 619 O O . THR A 1 80 ? 4.944 2.292 11.666 1.00 90.44 80 THR A O 1
ATOM 622 N N . GLY A 1 81 ? 3.415 3.572 10.645 1.00 91.12 81 GLY A N 1
ATOM 623 C CA . GLY A 1 81 ? 4.289 3.980 9.548 1.00 91.12 81 GLY A CA 1
ATOM 624 C C . GLY A 1 81 ? 4.310 3.003 8.369 1.00 91.12 81 GLY A C 1
ATOM 625 O O . GLY A 1 81 ? 4.853 3.346 7.324 1.00 91.12 81 GLY A O 1
ATOM 626 N N . LEU A 1 82 ? 3.660 1.835 8.472 1.00 92.88 82 LEU A N 1
ATOM 627 C CA . LEU A 1 82 ? 3.683 0.805 7.426 1.00 92.88 82 LEU A CA 1
ATOM 628 C C . LEU A 1 82 ? 3.210 1.332 6.063 1.00 92.88 82 LEU A C 1
ATOM 630 O O . LEU A 1 82 ? 3.769 0.968 5.034 1.00 92.88 82 LEU A O 1
ATOM 634 N N . PHE A 1 83 ? 2.207 2.215 6.056 1.00 92.44 83 PHE A N 1
ATOM 635 C CA . PHE A 1 83 ? 1.712 2.842 4.826 1.00 92.44 83 PHE A CA 1
ATOM 636 C C . PHE A 1 83 ? 2.781 3.689 4.115 1.00 92.44 83 PHE A C 1
ATOM 638 O O . PHE A 1 83 ? 2.864 3.681 2.888 1.00 92.44 83 PHE A O 1
ATOM 645 N N . TYR A 1 84 ? 3.612 4.403 4.877 1.00 91.94 84 TYR A N 1
ATOM 646 C CA . TYR A 1 84 ? 4.675 5.252 4.337 1.00 91.94 84 TYR A CA 1
ATOM 647 C C . TYR A 1 84 ? 5.773 4.418 3.704 1.00 91.94 84 TYR A C 1
ATOM 649 O O . TYR A 1 84 ? 6.162 4.681 2.568 1.00 91.94 84 TYR A O 1
ATOM 657 N N . GLU A 1 85 ? 6.222 3.393 4.420 1.00 91.88 85 GLU A N 1
ATOM 658 C CA . GLU A 1 85 ? 7.252 2.489 3.925 1.00 91.88 85 GLU A CA 1
ATOM 659 C C . GLU A 1 85 ? 6.763 1.722 2.693 1.00 91.88 85 GLU A C 1
ATOM 661 O O . GLU A 1 85 ? 7.477 1.625 1.698 1.00 91.88 85 GLU A O 1
ATOM 666 N N . ALA A 1 86 ? 5.505 1.269 2.692 1.00 90.75 86 ALA A N 1
ATOM 667 C CA . ALA A 1 86 ? 4.910 0.619 1.530 1.00 90.75 86 ALA A CA 1
ATOM 668 C C . ALA A 1 86 ? 4.848 1.553 0.303 1.00 90.75 86 ALA A C 1
ATOM 670 O O . ALA A 1 86 ? 5.178 1.137 -0.810 1.00 90.75 86 ALA A O 1
ATOM 671 N N . ASP A 1 87 ? 4.481 2.830 0.482 1.00 90.69 87 ASP A N 1
ATOM 672 C CA . ASP A 1 87 ? 4.476 3.801 -0.623 1.00 90.69 87 ASP A CA 1
ATOM 673 C C . ASP A 1 87 ? 5.903 4.137 -1.082 1.00 90.69 87 ASP A C 1
ATOM 675 O O . ASP A 1 87 ? 6.145 4.301 -2.279 1.00 90.69 87 ASP A O 1
ATOM 679 N N . HIS A 1 88 ? 6.864 4.191 -0.156 1.00 90.38 88 HIS A N 1
ATOM 680 C CA . HIS A 1 88 ? 8.274 4.400 -0.473 1.00 90.38 88 HIS A CA 1
ATOM 681 C C . HIS A 1 88 ? 8.831 3.265 -1.339 1.00 90.38 88 HIS A C 1
ATOM 683 O O . HIS A 1 88 ? 9.400 3.530 -2.399 1.00 90.38 88 HIS A O 1
ATOM 689 N N . VAL A 1 89 ? 8.584 2.013 -0.950 1.00 90.06 89 VAL A N 1
ATOM 690 C CA . VAL A 1 89 ? 8.956 0.809 -1.710 1.00 90.06 89 VAL A CA 1
ATOM 691 C C . VAL A 1 89 ? 8.341 0.830 -3.103 1.00 90.06 89 VAL A C 1
ATOM 693 O O . VAL A 1 89 ? 9.047 0.673 -4.100 1.00 90.06 89 VAL A O 1
ATOM 696 N N . ARG A 1 90 ? 7.039 1.122 -3.202 1.00 86.19 90 ARG A N 1
ATOM 697 C CA . ARG A 1 90 ? 6.337 1.243 -4.487 1.00 86.19 90 ARG A CA 1
ATOM 698 C C . ARG A 1 90 ? 6.976 2.293 -5.399 1.00 86.19 90 ARG A C 1
ATOM 700 O O . ARG A 1 90 ? 7.185 2.040 -6.587 1.00 86.19 90 ARG A O 1
ATOM 707 N N . ARG A 1 91 ? 7.293 3.478 -4.870 1.00 85.75 91 ARG A N 1
ATOM 708 C CA . ARG A 1 91 ? 7.975 4.536 -5.636 1.00 85.75 91 ARG A CA 1
ATOM 709 C C . ARG A 1 91 ? 9.391 4.134 -6.032 1.00 85.75 91 ARG A C 1
ATOM 711 O O . ARG A 1 91 ? 9.800 4.454 -7.145 1.00 85.75 91 ARG A O 1
ATOM 718 N N . GLY A 1 92 ? 10.112 3.441 -5.154 1.00 87.81 92 GLY A N 1
ATOM 719 C CA . GLY A 1 92 ? 11.440 2.899 -5.432 1.00 87.81 92 GLY A CA 1
ATOM 720 C C . GLY A 1 92 ? 11.422 1.962 -6.636 1.00 87.81 92 GLY A C 1
ATOM 721 O O . GLY A 1 92 ? 12.185 2.170 -7.576 1.00 87.81 92 GLY A O 1
ATOM 722 N N . MET A 1 93 ? 10.485 1.008 -6.663 1.00 84.38 93 MET A N 1
ATOM 723 C CA . MET A 1 93 ? 10.322 0.072 -7.783 1.00 84.38 93 MET A CA 1
ATOM 724 C C . MET A 1 93 ? 10.005 0.792 -9.104 1.00 84.38 93 MET A C 1
ATOM 726 O O . MET A 1 93 ? 10.617 0.504 -10.133 1.00 84.38 93 MET A O 1
ATOM 730 N N . LEU A 1 94 ? 9.097 1.777 -9.083 1.00 79.31 94 LEU A N 1
ATOM 731 C CA . LEU A 1 94 ? 8.788 2.601 -10.262 1.00 79.31 94 LEU A CA 1
ATOM 732 C C . LEU A 1 94 ? 10.008 3.372 -10.777 1.00 79.31 94 LEU A C 1
ATOM 734 O O . LEU A 1 94 ? 10.246 3.442 -11.985 1.00 79.31 94 LEU A O 1
ATOM 738 N N . LEU A 1 95 ? 10.766 3.975 -9.862 1.00 84.00 95 LEU A N 1
ATOM 739 C CA . LEU A 1 95 ? 11.938 4.769 -10.202 1.00 84.00 95 LEU A CA 1
ATOM 740 C C . LEU A 1 95 ? 13.052 3.893 -10.784 1.00 84.00 95 LEU A C 1
ATOM 742 O O . LEU A 1 95 ? 13.637 4.267 -11.799 1.00 84.00 95 LEU A O 1
ATOM 746 N N . ALA A 1 96 ? 13.310 2.728 -10.183 1.00 84.38 96 ALA A N 1
ATOM 747 C CA . ALA A 1 96 ? 14.283 1.758 -10.678 1.00 84.38 96 ALA A CA 1
ATOM 748 C C . ALA A 1 96 ? 13.959 1.341 -12.119 1.00 84.38 96 ALA A C 1
ATOM 750 O O . ALA A 1 96 ? 14.803 1.484 -13.005 1.00 84.38 96 ALA A O 1
ATOM 751 N N . ALA A 1 97 ? 12.703 0.964 -12.382 1.00 78.38 97 ALA A N 1
ATOM 752 C CA . ALA A 1 97 ? 12.247 0.632 -13.727 1.00 78.38 97 ALA A CA 1
ATOM 753 C C . ALA A 1 97 ? 12.492 1.790 -14.706 1.00 78.38 97 ALA A C 1
ATOM 755 O O . ALA A 1 97 ? 13.171 1.620 -15.720 1.00 78.38 97 ALA A O 1
ATOM 756 N N . SER A 1 98 ? 12.003 2.992 -14.375 1.00 78.94 98 SER A N 1
ATOM 757 C CA . SER A 1 98 ? 12.134 4.186 -15.220 1.00 78.94 98 SER A CA 1
ATOM 758 C C . SER A 1 98 ? 13.592 4.520 -15.551 1.00 78.94 98 SER A C 1
ATOM 760 O O . SER A 1 98 ? 13.895 4.917 -16.682 1.00 78.94 98 SER A O 1
ATOM 762 N N . ASN A 1 99 ? 14.503 4.363 -14.589 1.00 84.56 99 ASN A N 1
ATOM 763 C CA . ASN A 1 99 ? 15.926 4.618 -14.789 1.00 84.56 99 ASN A CA 1
ATOM 764 C C . ASN A 1 99 ? 16.531 3.637 -15.798 1.00 84.56 99 ASN A C 1
ATOM 766 O O . ASN A 1 99 ? 17.191 4.078 -16.736 1.00 84.56 99 ASN A O 1
ATOM 770 N N . ARG A 1 100 ? 16.239 2.337 -15.673 1.00 82.06 100 ARG A N 1
ATOM 771 C CA . ARG A 1 100 ? 16.742 1.302 -16.594 1.00 82.06 100 ARG A CA 1
ATOM 772 C C . ARG A 1 100 ? 16.268 1.482 -18.026 1.00 82.06 100 ARG A C 1
ATOM 774 O O . ARG A 1 100 ? 17.025 1.276 -18.969 1.00 82.06 100 ARG A O 1
ATOM 781 N N . ILE A 1 101 ? 15.032 1.927 -18.213 1.00 74.88 101 ILE A N 1
ATOM 782 C CA . ILE A 1 101 ? 14.515 2.207 -19.558 1.00 74.88 101 ILE A CA 1
ATOM 783 C C . ILE A 1 101 ? 15.156 3.461 -20.139 1.00 74.88 101 ILE A C 1
ATOM 785 O O . ILE A 1 101 ? 15.431 3.518 -21.337 1.00 74.88 101 ILE A O 1
ATOM 789 N N . THR A 1 102 ? 15.402 4.469 -19.304 1.00 79.50 102 THR A N 1
ATOM 790 C CA . THR A 1 102 ? 16.112 5.680 -19.727 1.00 79.50 102 THR A CA 1
ATOM 791 C C . THR A 1 102 ? 17.546 5.343 -20.135 1.00 79.50 102 THR A C 1
ATOM 793 O O . THR A 1 102 ? 17.989 5.803 -21.183 1.00 79.50 102 THR A O 1
ATOM 796 N N . GLU A 1 103 ? 18.230 4.489 -19.369 1.00 82.25 103 GLU A N 1
ATOM 797 C CA . GLU A 1 103 ? 19.559 3.947 -19.681 1.00 82.25 103 GLU A CA 1
ATOM 798 C C . GLU A 1 103 ? 19.555 3.205 -21.025 1.00 82.25 103 GLU A C 1
ATOM 800 O O . GLU A 1 103 ? 20.304 3.573 -21.928 1.00 82.25 103 GLU A O 1
ATOM 805 N N . ALA A 1 104 ? 18.633 2.256 -21.222 1.00 74.06 104 ALA A N 1
ATOM 806 C CA . ALA A 1 104 ? 18.489 1.543 -22.495 1.00 74.06 104 ALA A CA 1
ATOM 807 C C . ALA A 1 104 ? 18.235 2.497 -23.680 1.00 74.06 104 ALA A C 1
ATOM 809 O O . ALA A 1 104 ? 18.777 2.319 -24.768 1.00 74.06 104 ALA A O 1
ATOM 810 N N . THR A 1 105 ? 17.441 3.550 -23.466 1.00 69.38 105 THR A N 1
ATOM 811 C CA . THR A 1 105 ? 17.138 4.552 -24.501 1.00 69.38 105 THR A CA 1
ATOM 812 C C . THR A 1 105 ? 18.342 5.443 -24.817 1.00 69.38 105 THR A C 1
ATOM 814 O O . THR A 1 105 ? 18.541 5.821 -25.972 1.00 69.38 105 THR A O 1
ATOM 817 N N . ALA A 1 106 ? 19.153 5.787 -23.814 1.00 74.31 106 ALA A N 1
ATOM 818 C CA . ALA A 1 106 ? 20.371 6.568 -24.002 1.00 74.31 106 ALA A CA 1
ATOM 819 C C . ALA A 1 106 ? 21.427 5.770 -24.780 1.00 74.31 106 ALA A C 1
ATOM 821 O O . ALA A 1 106 ? 21.969 6.286 -25.758 1.00 74.31 106 ALA A O 1
ATOM 822 N N . ASN A 1 107 ? 21.629 4.501 -24.414 1.00 74.19 107 ASN A N 1
ATOM 823 C CA . ASN A 1 107 ? 22.553 3.597 -25.099 1.00 74.19 107 ASN A CA 1
ATOM 824 C C . ASN A 1 107 ? 22.188 3.442 -26.587 1.00 74.19 107 ASN A C 1
ATOM 826 O O . ASN A 1 107 ? 23.061 3.519 -27.450 1.00 74.19 107 ASN A O 1
ATOM 830 N N . LEU A 1 108 ? 20.888 3.345 -26.899 1.00 65.56 108 LEU A N 1
ATOM 831 C CA . LEU A 1 108 ? 20.387 3.387 -28.279 1.00 65.56 108 LEU A CA 1
ATOM 832 C C . LEU A 1 108 ? 20.776 4.669 -29.001 1.00 65.56 108 LEU A C 1
ATOM 834 O O . LEU A 1 108 ? 21.274 4.616 -30.122 1.00 65.56 108 LEU A O 1
ATOM 838 N N . GLY A 1 109 ? 20.527 5.821 -28.376 1.00 63.12 109 GLY A N 1
ATOM 839 C CA . GLY A 1 109 ? 20.822 7.129 -28.954 1.00 63.12 109 GLY A CA 1
ATOM 840 C C . GLY A 1 109 ? 22.293 7.284 -29.341 1.00 63.12 109 GLY A C 1
ATOM 841 O O . GLY A 1 109 ? 22.586 7.752 -30.443 1.00 63.12 109 GLY A O 1
ATOM 842 N N . GLU A 1 110 ? 23.212 6.848 -28.479 1.00 65.94 110 GLU A N 1
ATOM 843 C CA . GLU A 1 110 ? 24.654 6.888 -28.748 1.00 65.94 110 GLU A CA 1
ATOM 844 C C . GLU A 1 110 ? 25.052 5.980 -29.916 1.00 65.94 110 GLU A C 1
ATOM 846 O O . GLU A 1 110 ? 25.808 6.395 -30.799 1.00 65.94 110 GLU A O 1
ATOM 851 N N . GLU A 1 111 ? 24.480 4.780 -29.992 1.00 63.94 111 GLU A N 1
ATOM 852 C CA . GLU A 1 111 ? 24.754 3.840 -31.077 1.00 63.94 111 GLU A CA 1
ATOM 853 C C . GLU A 1 111 ? 24.222 4.339 -32.433 1.00 63.94 111 GLU A C 1
ATOM 855 O O . GLU A 1 111 ? 24.920 4.249 -33.451 1.00 63.94 111 GLU A O 1
ATOM 860 N N . THR A 1 112 ? 23.043 4.982 -32.446 1.00 59.72 112 THR A N 1
ATOM 861 C CA . THR A 1 112 ? 22.480 5.610 -33.659 1.00 59.72 112 THR A CA 1
ATOM 862 C C . THR A 1 112 ? 23.393 6.690 -34.243 1.00 59.72 112 THR A C 1
ATOM 864 O O . THR A 1 112 ? 23.463 6.855 -35.463 1.00 59.72 112 THR A O 1
ATOM 867 N N . ALA A 1 113 ? 24.101 7.424 -33.379 1.00 59.28 113 ALA A N 1
ATOM 868 C CA . ALA A 1 113 ? 24.983 8.515 -33.769 1.00 59.28 113 ALA A CA 1
ATOM 869 C C . ALA A 1 113 ? 26.330 8.016 -34.319 1.00 59.28 113 ALA A C 1
ATOM 871 O O . ALA A 1 113 ? 26.973 8.730 -35.091 1.00 59.28 113 ALA A O 1
ATOM 872 N N . LEU A 1 114 ? 26.752 6.808 -33.932 1.00 57.91 114 LEU A N 1
ATOM 873 C CA . LEU A 1 114 ? 28.053 6.234 -34.275 1.00 57.91 114 LEU A CA 1
ATOM 874 C C . LEU A 1 114 ? 28.038 5.405 -35.563 1.00 57.91 114 LEU A C 1
ATOM 876 O O . LEU A 1 114 ? 28.992 5.497 -36.338 1.00 57.91 114 LEU A O 1
ATOM 880 N N . HIS A 1 115 ? 26.993 4.606 -35.804 1.00 56.53 115 HIS A N 1
ATOM 881 C CA . HIS A 1 115 ? 27.090 3.522 -36.790 1.00 56.53 115 HIS A CA 1
ATOM 882 C C . HIS A 1 115 ? 26.299 3.696 -38.088 1.00 56.53 115 HIS A C 1
ATOM 884 O O . HIS A 1 115 ? 26.667 3.064 -39.070 1.00 56.53 115 HIS A O 1
ATOM 890 N N . GLY A 1 116 ? 25.286 4.567 -38.164 1.00 56.69 116 GLY A N 1
ATOM 891 C CA . GLY A 1 116 ? 24.600 4.915 -39.424 1.00 56.69 116 GLY A CA 1
ATOM 892 C C . GLY A 1 116 ? 23.964 3.762 -40.233 1.00 56.69 116 GLY A C 1
ATOM 893 O O . GLY A 1 116 ? 23.353 4.031 -41.268 1.00 56.69 116 GLY A O 1
ATOM 894 N N . GLU A 1 117 ? 24.080 2.505 -39.800 1.00 55.41 117 GLU A N 1
ATOM 895 C CA . GLU A 1 117 ? 23.585 1.315 -40.494 1.00 55.41 117 GLU A CA 1
ATOM 896 C C . GLU A 1 117 ? 22.176 0.933 -40.013 1.00 55.41 117 GLU A C 1
ATOM 898 O O . GLU A 1 117 ? 21.869 0.957 -38.825 1.00 55.41 117 GLU A O 1
ATOM 903 N N . ASP A 1 118 ? 21.302 0.628 -40.980 1.00 62.31 118 ASP A N 1
ATOM 904 C CA . ASP A 1 118 ? 19.880 0.290 -40.826 1.00 62.31 118 ASP A CA 1
ATOM 905 C C . ASP A 1 118 ? 19.068 1.256 -39.941 1.00 62.31 118 ASP A C 1
ATOM 907 O O . ASP A 1 118 ? 18.405 0.878 -38.971 1.00 62.31 118 ASP A O 1
ATOM 911 N N . ALA A 1 119 ? 19.027 2.525 -40.363 1.00 60.75 119 ALA A N 1
ATOM 912 C CA . ALA A 1 119 ? 18.171 3.563 -39.784 1.00 60.75 119 ALA A CA 1
ATOM 913 C C . ALA A 1 119 ? 16.707 3.116 -39.574 1.00 60.75 119 ALA A C 1
ATOM 915 O O . ALA A 1 119 ? 16.054 3.599 -38.654 1.00 60.75 119 ALA A O 1
ATOM 916 N N . GLU A 1 120 ? 16.174 2.197 -40.387 1.00 62.03 120 GLU A N 1
ATOM 917 C CA . GLU A 1 120 ? 14.829 1.634 -40.198 1.00 62.03 120 GLU A CA 1
ATOM 918 C C . GLU A 1 120 ? 14.724 0.701 -38.981 1.00 62.03 120 GLU A C 1
ATOM 920 O O . GLU A 1 120 ? 13.788 0.851 -38.195 1.00 62.03 120 GLU A O 1
ATOM 925 N N . LYS A 1 121 ? 15.682 -0.213 -38.768 1.00 62.84 121 LYS A N 1
ATOM 926 C CA . LYS A 1 121 ? 15.680 -1.117 -37.599 1.00 62.84 121 LYS A CA 1
ATOM 927 C C . LYS A 1 121 ? 15.915 -0.347 -36.306 1.00 62.84 121 LYS A C 1
ATOM 929 O O . LYS A 1 121 ? 15.225 -0.567 -35.314 1.00 62.84 121 LYS A O 1
ATOM 934 N N . ILE A 1 122 ? 16.837 0.610 -36.352 1.00 64.38 122 ILE A N 1
ATOM 935 C CA . ILE A 1 122 ? 17.134 1.509 -35.241 1.00 64.38 122 ILE A CA 1
ATOM 936 C C . ILE A 1 122 ? 15.919 2.390 -34.905 1.00 64.38 122 ILE A C 1
ATOM 938 O O . ILE A 1 122 ? 15.583 2.567 -33.734 1.00 64.38 122 ILE A O 1
ATOM 942 N N . ASN A 1 123 ? 15.204 2.907 -35.913 1.00 66.69 123 ASN A N 1
ATOM 943 C CA . ASN A 1 123 ? 13.968 3.658 -35.686 1.00 66.69 123 ASN A CA 1
ATOM 944 C C . ASN A 1 123 ? 12.853 2.787 -35.106 1.00 66.69 123 ASN A C 1
ATOM 946 O O . ASN A 1 123 ? 12.147 3.253 -34.217 1.00 66.69 123 ASN A O 1
ATOM 950 N N . LEU A 1 124 ? 12.701 1.542 -35.566 1.00 65.62 124 LEU A N 1
ATOM 951 C CA . LEU A 1 124 ? 11.732 0.605 -35.000 1.00 65.62 124 LEU A CA 1
ATOM 952 C C . LEU A 1 124 ? 12.026 0.347 -33.515 1.00 65.62 124 LEU A C 1
ATOM 954 O O . LEU A 1 124 ? 11.123 0.433 -32.690 1.00 65.62 124 LEU A O 1
ATOM 958 N N . MET A 1 125 ? 13.294 0.128 -33.166 1.00 64.50 125 MET A N 1
ATOM 959 C CA . MET A 1 125 ? 13.743 -0.109 -31.792 1.00 64.50 125 MET A CA 1
ATOM 960 C C . MET A 1 125 ? 13.547 1.118 -30.898 1.00 64.50 125 MET A C 1
ATOM 962 O O . MET A 1 125 ? 13.008 1.000 -29.799 1.00 64.50 125 MET A O 1
ATOM 966 N N . ARG A 1 126 ? 13.875 2.315 -31.397 1.00 66.31 126 ARG A N 1
ATOM 967 C CA . ARG A 1 126 ? 13.580 3.584 -30.720 1.00 66.31 126 ARG A CA 1
ATOM 968 C C . ARG A 1 126 ? 12.078 3.768 -30.497 1.00 66.31 126 ARG A C 1
ATOM 970 O O . ARG A 1 126 ? 11.679 4.101 -29.389 1.00 66.31 126 ARG A O 1
ATOM 977 N N . CYS A 1 127 ? 11.241 3.503 -31.501 1.00 65.25 127 CYS A N 1
ATOM 978 C CA . CYS A 1 127 ? 9.783 3.566 -31.368 1.00 65.25 127 CYS A CA 1
ATOM 979 C C . CYS A 1 127 ? 9.253 2.551 -30.343 1.00 65.25 127 CYS A C 1
ATOM 981 O O . CYS A 1 127 ? 8.363 2.892 -29.564 1.00 65.25 127 CYS A O 1
ATOM 983 N N . THR A 1 128 ? 9.804 1.334 -30.295 1.00 65.75 128 THR A N 1
ATOM 984 C CA . THR A 1 128 ? 9.458 0.330 -29.277 1.00 65.75 128 THR A CA 1
ATOM 985 C C . THR A 1 128 ? 9.864 0.799 -27.879 1.00 65.75 128 THR A C 1
ATOM 987 O O . THR A 1 128 ? 9.059 0.689 -26.960 1.00 65.75 128 THR A O 1
ATOM 990 N N . MET A 1 129 ? 11.045 1.402 -27.703 1.00 66.12 129 MET A N 1
ATOM 991 C CA . MET A 1 129 ? 11.484 1.939 -26.404 1.00 66.12 129 MET A CA 1
ATOM 992 C C . MET A 1 129 ? 10.703 3.177 -25.974 1.00 66.12 129 MET A C 1
ATOM 994 O O . MET A 1 129 ? 10.339 3.292 -24.810 1.00 66.12 129 MET A O 1
ATOM 998 N N . GLU A 1 130 ? 10.379 4.083 -26.894 1.00 66.69 130 GLU A N 1
ATOM 999 C CA . GLU A 1 130 ? 9.488 5.216 -26.628 1.00 66.69 130 GLU A CA 1
ATOM 1000 C C . GLU A 1 130 ? 8.078 4.734 -26.261 1.00 66.69 130 GLU A C 1
ATOM 1002 O O . GLU A 1 130 ? 7.432 5.309 -25.385 1.00 66.69 130 GLU A O 1
ATOM 1007 N N . SER A 1 131 ? 7.608 3.656 -26.895 1.00 64.50 131 SER A N 1
ATOM 1008 C CA . SER A 1 131 ? 6.334 3.015 -26.560 1.00 64.50 131 SER A CA 1
ATOM 1009 C C . SER A 1 131 ? 6.395 2.348 -25.192 1.00 64.50 131 SER A C 1
ATOM 1011 O O . SER A 1 131 ? 5.480 2.546 -24.406 1.00 64.50 131 SER A O 1
ATOM 1013 N N . LEU A 1 132 ? 7.485 1.659 -24.845 1.00 64.00 132 LEU A N 1
ATOM 1014 C CA . LEU A 1 132 ? 7.702 1.126 -23.499 1.00 64.00 132 LEU A CA 1
ATOM 1015 C C . LEU A 1 132 ? 7.781 2.252 -22.466 1.00 64.00 132 LEU A C 1
ATOM 1017 O O . LEU A 1 132 ? 7.094 2.187 -21.461 1.00 64.00 132 LEU A O 1
ATOM 1021 N N . GLN A 1 133 ? 8.514 3.337 -22.723 1.00 64.56 133 GLN A N 1
ATOM 1022 C CA . GLN A 1 133 ? 8.536 4.515 -21.849 1.00 64.56 133 GLN A CA 1
ATOM 1023 C C . GLN A 1 133 ? 7.146 5.118 -21.656 1.00 64.56 133 GLN A C 1
ATOM 1025 O O . GLN A 1 133 ? 6.813 5.540 -20.550 1.00 64.56 133 GLN A O 1
ATOM 1030 N N . LYS A 1 134 ? 6.334 5.184 -22.716 1.00 64.69 134 LYS A N 1
ATOM 1031 C CA . LYS A 1 134 ? 4.935 5.610 -22.616 1.00 64.69 134 LYS A CA 1
ATOM 1032 C C . LYS A 1 134 ? 4.122 4.622 -21.789 1.00 64.69 134 LYS A C 1
ATOM 1034 O O . LYS A 1 134 ? 3.425 5.078 -20.896 1.00 64.69 134 LYS A O 1
ATOM 1039 N N . VAL A 1 135 ? 4.282 3.318 -22.021 1.00 60.22 135 VAL A N 1
ATOM 1040 C CA . VAL A 1 135 ? 3.633 2.247 -21.254 1.00 60.22 135 VAL A CA 1
ATOM 1041 C C . VAL A 1 135 ? 4.016 2.316 -19.780 1.00 60.22 135 VAL A C 1
ATOM 1043 O O . VAL A 1 135 ? 3.132 2.160 -18.958 1.00 60.22 135 VAL A O 1
ATOM 1046 N N . LEU A 1 136 ? 5.268 2.631 -19.423 1.00 60.22 136 LEU A N 1
ATOM 1047 C CA . LEU A 1 136 ? 5.679 2.852 -18.031 1.00 60.22 136 LEU A CA 1
ATOM 1048 C C . LEU A 1 136 ? 5.149 4.141 -17.427 1.00 60.22 136 LEU A C 1
ATOM 1050 O O . LEU A 1 136 ? 4.779 4.162 -16.259 1.00 60.22 136 LEU A O 1
ATOM 1054 N N . LYS A 1 137 ? 5.099 5.222 -18.205 1.00 58.22 137 LYS A N 1
ATOM 1055 C CA . LYS A 1 137 ? 4.460 6.470 -17.763 1.00 58.22 137 LYS A CA 1
ATOM 1056 C C . LYS A 1 137 ? 2.955 6.294 -17.577 1.00 58.22 137 LYS A C 1
ATOM 1058 O O . LYS A 1 137 ? 2.365 6.993 -16.763 1.00 58.22 137 LYS A O 1
ATOM 1063 N N . SER A 1 138 ? 2.363 5.365 -18.319 1.00 51.53 138 SER A N 1
ATOM 1064 C CA . SER A 1 138 ? 0.977 4.942 -18.206 1.00 51.53 138 SER A CA 1
ATOM 1065 C C . SER A 1 138 ? 0.833 3.641 -17.411 1.00 51.53 138 SER A C 1
ATOM 1067 O O . SER A 1 138 ? -0.193 2.990 -17.509 1.00 51.53 138 SER A O 1
ATOM 1069 N N . PHE A 1 139 ? 1.844 3.180 -16.684 1.00 54.94 139 PHE A N 1
ATOM 1070 C CA . PHE A 1 139 ? 1.756 1.904 -15.982 1.00 54.94 139 PHE A CA 1
ATOM 1071 C C . PHE A 1 139 ? 1.013 2.134 -14.667 1.00 54.94 139 PHE A C 1
ATOM 1073 O O . PHE A 1 139 ? 1.373 3.056 -13.936 1.00 54.94 139 PHE A O 1
ATOM 1080 N N . ASP A 1 140 ? -0.024 1.340 -14.368 1.00 56.22 140 ASP A N 1
ATOM 1081 C CA . ASP A 1 140 ? -0.729 1.426 -13.083 1.00 56.22 140 ASP A CA 1
ATOM 1082 C C . ASP A 1 140 ? 0.102 0.697 -12.011 1.00 56.22 140 ASP A C 1
ATOM 1084 O O . ASP A 1 140 ? 0.195 -0.531 -12.031 1.00 56.22 140 ASP A O 1
ATOM 1088 N N . PRO A 1 141 ? 0.714 1.413 -11.051 1.00 51.25 141 PRO A N 1
ATOM 1089 C CA . PRO A 1 141 ? 1.508 0.794 -9.997 1.00 51.25 141 PRO A CA 1
ATOM 1090 C C . PRO A 1 141 ? 0.678 0.017 -8.964 1.00 51.25 141 PRO A C 1
ATOM 1092 O O . PRO A 1 141 ? 1.261 -0.493 -8.011 1.00 51.25 141 PRO A O 1
ATOM 1095 N N . GLN A 1 142 ? -0.650 -0.058 -9.115 1.00 49.53 142 GLN A N 1
ATOM 1096 C CA . GLN A 1 142 ? -1.547 -0.891 -8.304 1.00 49.53 142 GLN A CA 1
ATOM 1097 C C . GLN A 1 142 ? -1.749 -2.315 -8.860 1.00 49.53 142 GLN A C 1
ATOM 1099 O O . GLN A 1 142 ? -2.821 -2.908 -8.704 1.00 49.53 142 GLN A O 1
ATOM 1104 N N . SER A 1 143 ? -0.757 -2.876 -9.547 1.00 60.00 143 SER A N 1
ATOM 1105 C CA . SER A 1 143 ? -0.670 -4.327 -9.705 1.00 60.00 143 SER A CA 1
ATOM 1106 C C . SER A 1 143 ? 0.803 -4.742 -9.771 1.00 60.00 143 SER A C 1
ATOM 1108 O O . SER A 1 143 ? 1.439 -4.648 -10.821 1.00 60.00 143 SER A O 1
ATOM 1110 N N . PRO A 1 144 ? 1.375 -5.204 -8.653 1.00 54.84 144 PRO A N 1
ATOM 1111 C CA . PRO A 1 144 ? 2.707 -5.779 -8.591 1.00 54.84 144 PRO A CA 1
ATOM 1112 C C . PRO A 1 144 ? 2.862 -6.986 -9.513 1.00 54.84 144 PRO A C 1
ATOM 1114 O O . PRO A 1 144 ? 3.920 -7.177 -10.107 1.00 54.84 144 PRO A O 1
ATOM 1117 N N . GLU A 1 145 ? 1.781 -7.746 -9.706 1.00 55.25 145 GLU A N 1
ATOM 1118 C CA . GLU A 1 145 ? 1.698 -8.784 -10.728 1.00 55.25 145 GLU A CA 1
ATOM 1119 C C . GLU A 1 145 ? 1.917 -8.206 -12.121 1.00 55.25 145 GLU A C 1
ATOM 1121 O O . GLU A 1 145 ? 2.733 -8.751 -12.847 1.00 55.25 145 GLU A O 1
ATOM 1126 N N . GLN A 1 146 ? 1.278 -7.085 -12.482 1.00 63.41 146 GLN A N 1
ATOM 1127 C CA . GLN A 1 146 ? 1.553 -6.408 -13.753 1.00 63.41 146 GLN A CA 1
ATOM 1128 C C . GLN A 1 146 ? 2.975 -5.856 -13.814 1.00 63.41 146 GLN A C 1
ATOM 1130 O O . GLN A 1 146 ? 3.510 -5.719 -14.899 1.00 63.41 146 GLN A O 1
ATOM 1135 N N . MET A 1 147 ? 3.591 -5.514 -12.682 1.00 61.47 147 MET A N 1
ATOM 1136 C CA . MET A 1 147 ? 4.906 -4.864 -12.611 1.00 61.47 147 MET A CA 1
ATOM 1137 C C . MET A 1 147 ? 6.015 -5.888 -12.857 1.00 61.47 147 MET A C 1
ATOM 1139 O O . MET A 1 147 ? 6.875 -5.707 -13.721 1.00 61.47 147 MET A O 1
ATOM 1143 N N . LEU A 1 148 ? 5.917 -7.020 -12.159 1.00 63.62 148 LEU A N 1
ATOM 1144 C CA . LEU A 1 148 ? 6.783 -8.180 -12.324 1.00 63.62 148 LEU A CA 1
ATOM 1145 C C . LEU A 1 148 ? 6.460 -8.942 -13.615 1.00 63.62 148 LEU A C 1
ATOM 1147 O O . LEU A 1 148 ? 7.378 -9.427 -14.275 1.00 63.62 148 LEU A O 1
ATOM 1151 N N . SER A 1 149 ? 5.187 -9.026 -14.028 1.00 64.06 149 SER A N 1
ATOM 1152 C CA . SER A 1 149 ? 4.825 -9.587 -15.333 1.00 64.06 149 SER A CA 1
ATOM 1153 C C . SER A 1 149 ? 5.292 -8.682 -16.455 1.00 64.06 149 SER A C 1
ATOM 1155 O O . SER A 1 149 ? 5.818 -9.205 -17.418 1.00 64.06 149 SER A O 1
ATOM 1157 N N . PHE A 1 150 ? 5.193 -7.356 -16.333 1.00 64.69 150 PHE A N 1
ATOM 1158 C CA . PHE A 1 150 ? 5.744 -6.422 -17.309 1.00 64.69 150 PHE A CA 1
ATOM 1159 C C . PHE A 1 150 ? 7.252 -6.608 -17.415 1.00 64.69 150 PHE A C 1
ATOM 1161 O O . PHE A 1 150 ? 7.732 -6.818 -18.518 1.00 64.69 150 PHE A O 1
ATOM 1168 N N . ALA A 1 151 ? 7.997 -6.650 -16.306 1.00 61.78 151 ALA A N 1
ATOM 1169 C CA . ALA A 1 151 ? 9.434 -6.935 -16.340 1.00 61.78 151 ALA A CA 1
ATOM 1170 C C . ALA A 1 151 ? 9.750 -8.287 -17.021 1.00 61.78 151 ALA A C 1
ATOM 1172 O O . ALA A 1 151 ? 10.633 -8.378 -17.876 1.00 61.78 151 ALA A O 1
ATOM 1173 N N . ARG A 1 152 ? 8.974 -9.334 -16.711 1.00 63.50 152 ARG A N 1
ATOM 1174 C CA . ARG A 1 152 ? 9.125 -10.682 -17.286 1.00 63.50 152 ARG A CA 1
ATOM 1175 C C . ARG A 1 1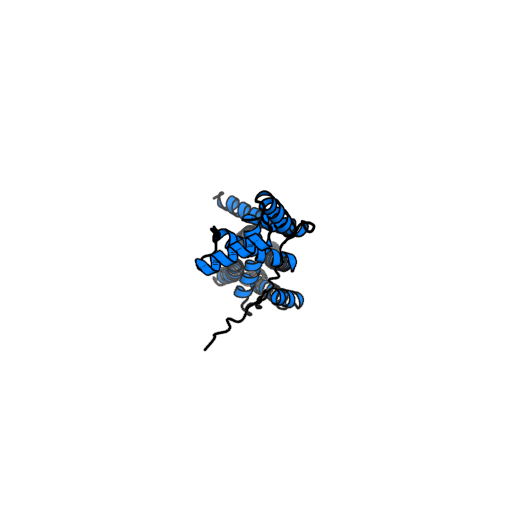52 ? 8.690 -10.771 -18.753 1.00 63.50 152 ARG A C 1
ATOM 1177 O O . ARG A 1 152 ? 9.274 -11.522 -19.525 1.00 63.50 152 ARG A O 1
ATOM 1184 N N . ASP A 1 153 ? 7.661 -10.042 -19.153 1.00 63.66 153 ASP A N 1
ATOM 1185 C CA . ASP A 1 153 ? 7.104 -10.058 -20.504 1.00 63.66 153 ASP A CA 1
ATOM 1186 C C . ASP A 1 153 ? 7.902 -9.140 -21.428 1.00 63.66 153 ASP A C 1
ATOM 1188 O O . ASP A 1 153 ? 8.116 -9.490 -22.582 1.00 63.66 153 ASP A O 1
ATOM 1192 N N . VAL A 1 154 ? 8.456 -8.046 -20.900 1.00 61.22 154 VAL A N 1
ATOM 1193 C CA . VAL A 1 154 ? 9.537 -7.271 -21.517 1.00 61.22 154 VAL A CA 1
ATOM 1194 C C . VAL A 1 154 ? 10.694 -8.216 -21.840 1.00 61.22 154 VAL A C 1
ATOM 1196 O O . VAL A 1 154 ? 11.082 -8.302 -23.000 1.00 61.22 154 VAL A O 1
ATOM 1199 N N . HIS A 1 155 ? 11.142 -9.043 -20.888 1.00 56.47 155 HIS A N 1
ATOM 1200 C CA . HIS A 1 155 ? 12.160 -10.069 -21.145 1.00 56.47 155 HIS A CA 1
ATOM 1201 C C . HIS A 1 155 ? 11.754 -11.076 -22.249 1.00 56.47 155 HIS A C 1
ATOM 1203 O O . HIS A 1 155 ? 12.583 -11.418 -23.094 1.00 56.47 155 HIS A O 1
ATOM 1209 N N . LYS A 1 156 ? 10.494 -11.532 -22.303 1.00 58.62 156 LYS A N 1
ATOM 1210 C CA . LYS A 1 156 ? 10.015 -12.472 -23.343 1.00 58.62 156 LYS A CA 1
ATOM 1211 C C . LYS A 1 156 ? 9.858 -11.846 -24.728 1.00 58.62 156 LYS A C 1
ATOM 1213 O O . LYS A 1 156 ? 10.111 -12.522 -25.721 1.00 58.62 156 LYS A O 1
ATOM 1218 N N . ILE A 1 157 ? 9.447 -10.578 -24.817 1.00 54.53 157 ILE A N 1
ATOM 1219 C CA . ILE A 1 157 ? 9.389 -9.832 -26.085 1.00 54.53 157 ILE A CA 1
ATOM 1220 C C . ILE A 1 157 ? 10.791 -9.773 -26.719 1.00 54.53 157 ILE A C 1
ATOM 1222 O O . ILE A 1 157 ? 10.896 -9.772 -27.942 1.00 54.53 157 ILE A O 1
ATOM 1226 N N . TYR A 1 158 ? 11.855 -9.820 -25.908 1.00 51.25 158 TYR A N 1
ATOM 1227 C CA . TYR A 1 158 ? 13.248 -9.868 -26.368 1.00 51.25 158 TYR A CA 1
ATOM 1228 C C . TYR A 1 158 ? 13.777 -11.261 -26.731 1.00 51.25 158 TYR A C 1
ATOM 1230 O O . TYR A 1 158 ? 14.693 -11.348 -27.544 1.00 51.25 158 TYR A O 1
ATOM 1238 N N . GLU A 1 159 ? 13.222 -12.346 -26.176 1.00 50.53 159 GLU A N 1
ATOM 1239 C CA . GLU A 1 159 ? 13.568 -13.718 -26.602 1.00 50.53 159 GLU A CA 1
ATOM 1240 C C . GLU A 1 159 ? 13.030 -14.048 -27.998 1.00 50.53 159 GLU A C 1
ATOM 1242 O O . GLU A 1 159 ? 13.561 -14.929 -28.681 1.00 50.53 159 GLU A O 1
ATOM 1247 N N . ILE A 1 160 ? 12.001 -13.323 -28.451 1.00 47.56 160 ILE A N 1
ATOM 1248 C CA . ILE A 1 160 ? 11.615 -13.294 -29.859 1.00 47.56 160 ILE A CA 1
ATOM 1249 C C . ILE A 1 160 ? 12.667 -12.456 -30.580 1.00 47.56 160 ILE A C 1
ATOM 1251 O O . ILE A 1 160 ? 12.479 -11.263 -30.794 1.00 47.56 160 ILE A O 1
ATOM 1255 N N . ASP A 1 161 ? 13.789 -13.118 -30.868 1.00 45.41 161 ASP A N 1
ATOM 1256 C CA . ASP A 1 161 ? 14.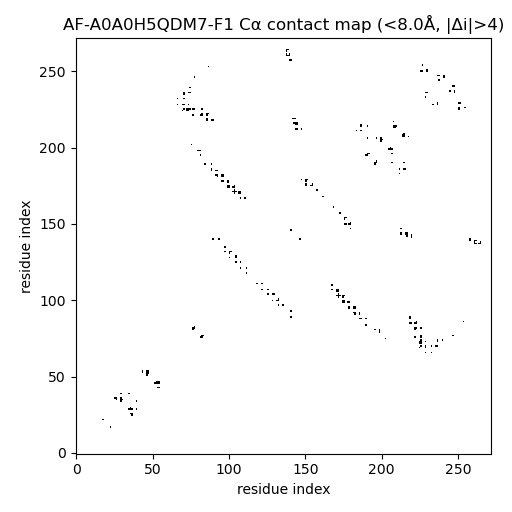863 -12.763 -31.792 1.00 45.41 161 ASP A CA 1
ATOM 1257 C C . ASP A 1 161 ? 14.579 -11.423 -32.482 1.00 45.41 161 ASP A C 1
ATOM 1259 O O . ASP A 1 161 ? 13.838 -11.369 -33.468 1.00 45.41 161 ASP A O 1
ATOM 1263 N N . MET A 1 162 ? 15.087 -10.328 -31.899 1.00 50.09 162 MET A N 1
ATOM 1264 C CA . MET A 1 162 ? 15.081 -8.990 -32.494 1.00 50.09 162 MET A CA 1
ATOM 1265 C C . MET A 1 162 ? 15.8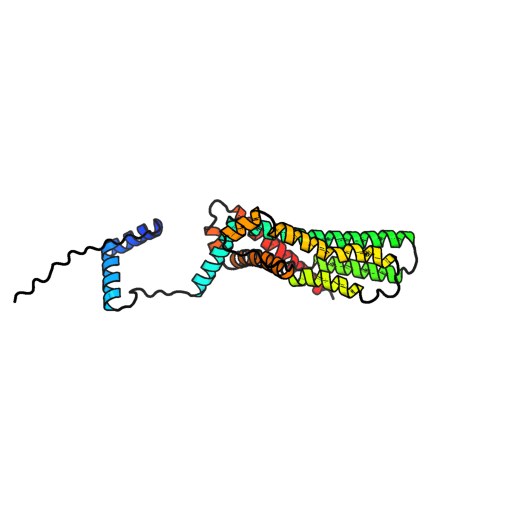85 -9.079 -33.795 1.00 50.09 162 MET A C 1
ATOM 1267 O O . MET A 1 162 ? 17.092 -8.848 -33.832 1.00 50.09 162 MET A O 1
ATOM 1271 N N . LEU A 1 163 ? 15.170 -9.531 -34.827 1.00 47.50 163 LEU A N 1
ATOM 1272 C CA . LEU A 1 163 ? 15.569 -10.081 -36.118 1.00 47.50 163 LEU A CA 1
ATOM 1273 C C . LEU A 1 163 ? 16.914 -9.535 -36.633 1.00 47.50 163 LEU A C 1
ATOM 1275 O O . LEU A 1 163 ? 16.956 -8.631 -37.469 1.00 47.50 163 LEU A O 1
ATOM 1279 N N . GLY A 1 164 ? 18.021 -10.123 -36.163 1.00 50.91 164 GLY A N 1
ATOM 1280 C CA . GLY A 1 164 ? 19.365 -9.894 -36.700 1.00 50.91 164 GLY A CA 1
ATOM 1281 C C . GLY A 1 164 ? 20.085 -8.609 -36.265 1.00 50.91 164 GLY A C 1
ATOM 1282 O O . GLY A 1 164 ? 20.832 -8.063 -37.075 1.00 50.91 164 GLY A O 1
ATOM 1283 N N . LEU A 1 165 ? 19.884 -8.124 -35.032 1.00 51.38 165 LEU A N 1
ATOM 1284 C CA . LEU A 1 165 ? 20.512 -6.891 -34.509 1.00 51.38 165 LEU A CA 1
ATOM 1285 C C . LEU A 1 165 ? 21.871 -7.061 -33.790 1.00 51.38 165 LEU A C 1
ATOM 1287 O O . LEU A 1 165 ? 22.508 -6.063 -33.473 1.00 51.38 165 LEU A O 1
ATOM 1291 N N . GLY A 1 166 ? 22.363 -8.286 -33.576 1.00 60.16 166 GLY A N 1
ATOM 1292 C CA . GLY A 1 166 ? 23.745 -8.519 -33.115 1.00 60.16 166 GLY A CA 1
ATOM 1293 C C . GLY A 1 166 ? 24.108 -7.839 -31.780 1.00 60.16 166 GLY A C 1
ATOM 1294 O O . GLY A 1 166 ? 23.329 -7.881 -30.832 1.00 60.16 166 GLY A O 1
ATOM 1295 N N . GLU A 1 167 ? 25.304 -7.242 -31.687 1.00 59.62 167 GLU A N 1
ATOM 1296 C CA . GLU A 1 167 ? 25.842 -6.630 -30.453 1.00 59.62 167 GLU A CA 1
ATOM 1297 C C . GLU A 1 167 ? 25.036 -5.410 -29.960 1.00 59.62 167 GLU A C 1
ATOM 1299 O O . GLU A 1 167 ? 24.941 -5.202 -28.751 1.00 59.62 167 GLU A O 1
ATOM 1304 N N . SER A 1 168 ? 24.367 -4.681 -30.860 1.00 56.88 168 SER A N 1
ATOM 1305 C CA . SER A 1 168 ? 23.495 -3.533 -30.551 1.00 56.88 168 SER A CA 1
ATOM 1306 C C . SER A 1 168 ? 22.276 -3.903 -29.702 1.00 56.88 168 SER A C 1
ATOM 1308 O O . SER A 1 168 ? 21.737 -3.092 -28.946 1.00 56.88 168 SER A O 1
ATOM 1310 N N . ALA A 1 169 ? 21.836 -5.164 -29.778 1.00 60.19 169 ALA A N 1
ATOM 1311 C CA . ALA A 1 169 ? 20.764 -5.663 -28.926 1.00 60.19 169 ALA A CA 1
ATOM 1312 C C . ALA A 1 169 ? 21.186 -5.691 -27.445 1.00 60.19 169 ALA A C 1
ATOM 1314 O O . ALA A 1 169 ? 20.387 -5.338 -26.580 1.00 60.19 169 ALA A O 1
ATOM 1315 N N . ASN A 1 170 ? 22.451 -6.022 -27.154 1.00 64.88 170 ASN A N 1
ATOM 1316 C CA . ASN A 1 170 ? 22.950 -6.190 -25.784 1.00 64.88 170 ASN A CA 1
ATOM 1317 C C . ASN A 1 170 ? 22.978 -4.881 -24.986 1.00 64.88 170 ASN A C 1
ATOM 1319 O O . ASN A 1 170 ? 22.691 -4.882 -23.791 1.00 64.88 170 ASN A O 1
ATOM 1323 N N . LEU A 1 171 ? 23.244 -3.757 -25.657 1.00 64.19 171 LEU A N 1
ATOM 1324 C CA . LEU A 1 171 ? 23.272 -2.419 -25.055 1.00 64.19 171 LEU A CA 1
ATOM 1325 C C . LEU A 1 171 ? 21.909 -1.974 -24.496 1.00 64.19 171 LEU A C 1
ATOM 1327 O O . LEU A 1 171 ? 21.840 -1.088 -23.641 1.00 64.19 171 LEU A O 1
ATOM 1331 N N . CYS A 1 172 ? 20.831 -2.606 -24.961 1.00 63.28 172 CYS A N 1
ATOM 1332 C CA . CYS A 1 172 ? 19.456 -2.314 -24.561 1.00 63.28 172 CYS A CA 1
ATOM 1333 C C . CYS A 1 172 ? 18.871 -3.407 -23.674 1.00 63.28 172 CYS A C 1
ATOM 1335 O O . CYS A 1 172 ? 18.085 -3.116 -22.776 1.00 63.28 172 CYS A O 1
ATOM 1337 N N . THR A 1 173 ? 19.225 -4.667 -23.932 1.00 67.25 173 THR A N 1
ATOM 1338 C CA . THR A 1 173 ? 18.678 -5.810 -23.197 1.00 67.25 173 THR A CA 1
ATOM 1339 C C . THR A 1 173 ? 19.266 -5.924 -21.798 1.00 67.25 173 THR A C 1
ATOM 1341 O O . THR A 1 173 ? 18.524 -6.272 -20.885 1.00 67.25 173 THR A O 1
ATOM 1344 N N . GLU A 1 174 ? 20.539 -5.570 -21.596 1.00 73.06 174 GLU A N 1
ATOM 1345 C CA . GLU A 1 174 ? 21.185 -5.658 -20.281 1.00 73.06 174 GLU A CA 1
ATOM 1346 C C . GLU A 1 174 ? 20.553 -4.721 -19.228 1.00 73.06 174 GLU A C 1
ATOM 1348 O O . GLU A 1 174 ? 20.236 -5.197 -18.136 1.00 73.06 174 GLU A O 1
ATOM 1353 N N . PRO A 1 175 ? 20.285 -3.425 -19.498 1.00 73.94 175 PRO A N 1
ATOM 1354 C CA . PRO A 1 175 ? 19.573 -2.584 -18.535 1.00 73.94 175 PRO A CA 1
ATOM 1355 C C . PRO A 1 175 ? 18.154 -3.086 -18.238 1.00 73.94 175 PRO A C 1
ATOM 1357 O O . PRO A 1 175 ? 17.692 -3.010 -17.102 1.00 73.94 175 PRO A O 1
ATOM 1360 N N . LEU A 1 176 ? 17.455 -3.615 -19.245 1.00 70.94 176 LEU A N 1
ATOM 1361 C CA . LEU A 1 176 ? 16.063 -4.045 -19.107 1.00 70.94 176 LEU A CA 1
ATOM 1362 C C . LEU A 1 176 ? 15.918 -5.376 -18.364 1.00 70.94 176 LEU A C 1
ATOM 1364 O O . LEU A 1 176 ? 14.963 -5.531 -17.604 1.00 70.94 176 LEU A O 1
ATOM 1368 N N . SER A 1 177 ? 16.862 -6.310 -18.521 1.00 73.31 177 SER A N 1
ATOM 1369 C CA . SER A 1 177 ? 16.863 -7.570 -17.766 1.00 73.31 177 SER A CA 1
ATOM 1370 C C . SER A 1 177 ? 17.095 -7.354 -16.269 1.00 73.31 177 SER A C 1
ATOM 1372 O O . SER A 1 177 ? 16.646 -8.158 -15.461 1.00 73.31 177 SER A O 1
ATOM 1374 N N . ARG A 1 178 ? 17.748 -6.249 -15.890 1.00 81.81 178 ARG A N 1
ATOM 1375 C CA . ARG A 1 178 ? 18.018 -5.891 -14.488 1.00 81.81 178 ARG A CA 1
ATOM 1376 C C . ARG A 1 178 ? 16.824 -5.273 -13.760 1.00 81.81 178 ARG A C 1
ATOM 1378 O O . ARG A 1 178 ? 16.871 -5.141 -12.545 1.00 81.81 178 ARG A O 1
ATOM 1385 N N . ILE A 1 179 ? 15.738 -4.921 -14.459 1.00 79.56 179 ILE A N 1
ATOM 1386 C CA . ILE A 1 179 ? 14.553 -4.316 -13.823 1.00 79.56 179 ILE A CA 1
ATOM 1387 C C . ILE A 1 179 ? 13.962 -5.244 -12.758 1.00 79.56 179 ILE A C 1
ATOM 1389 O O . ILE A 1 179 ? 13.622 -4.778 -11.673 1.00 79.56 179 ILE A O 1
ATOM 1393 N N . SER A 1 180 ? 13.839 -6.544 -13.049 1.00 77.69 180 SER A N 1
ATOM 1394 C CA . SER A 1 180 ? 13.323 -7.502 -12.066 1.00 77.69 180 SER A CA 1
ATOM 1395 C C . SER A 1 180 ? 14.264 -7.641 -10.874 1.00 77.69 180 SER A C 1
ATOM 1397 O O . SER A 1 180 ? 13.795 -7.630 -9.745 1.00 77.69 180 SER A O 1
ATOM 1399 N N . GLU A 1 181 ? 15.575 -7.705 -11.115 1.00 84.56 181 GLU A N 1
ATOM 1400 C CA . GLU A 1 181 ? 16.587 -7.825 -10.058 1.00 84.56 181 GLU A CA 1
ATOM 1401 C C . GLU A 1 181 ? 16.555 -6.613 -9.114 1.00 84.56 181 GLU A C 1
ATOM 1403 O O . GLU A 1 181 ? 16.480 -6.788 -7.899 1.00 84.56 181 GLU A O 1
ATOM 1408 N N . ASP A 1 182 ? 16.511 -5.393 -9.662 1.00 86.44 182 ASP A N 1
ATOM 1409 C CA . ASP A 1 182 ? 16.423 -4.160 -8.871 1.00 86.44 182 ASP A CA 1
ATOM 1410 C C . ASP A 1 182 ? 15.118 -4.115 -8.041 1.00 86.44 182 ASP A C 1
ATOM 1412 O O . ASP A 1 182 ? 15.116 -3.688 -6.886 1.00 86.44 182 ASP A O 1
ATOM 1416 N N . MET A 1 183 ? 13.983 -4.552 -8.609 1.00 84.62 183 MET A N 1
ATOM 1417 C CA . MET A 1 183 ? 12.705 -4.610 -7.882 1.00 84.62 183 MET A CA 1
ATOM 1418 C C . MET A 1 183 ? 12.730 -5.644 -6.753 1.00 84.62 183 MET A C 1
ATOM 1420 O O . MET A 1 183 ? 12.235 -5.373 -5.657 1.00 84.62 183 MET A O 1
ATOM 1424 N N . GLU A 1 184 ? 13.303 -6.820 -7.009 1.00 87.12 184 GLU A N 1
ATOM 1425 C CA . GLU A 1 184 ? 13.471 -7.873 -6.009 1.00 87.12 184 GLU A CA 1
ATOM 1426 C C . GLU A 1 184 ? 14.376 -7.415 -4.862 1.00 87.12 184 GLU A C 1
ATOM 1428 O O . GLU A 1 184 ? 14.046 -7.648 -3.700 1.00 87.12 184 GLU A O 1
ATOM 1433 N N . GLU A 1 185 ? 15.473 -6.716 -5.161 1.00 90.75 185 GLU A N 1
ATOM 1434 C CA . GLU A 1 185 ? 16.368 -6.135 -4.156 1.00 90.75 185 GLU A CA 1
ATOM 1435 C C . GLU A 1 185 ? 15.622 -5.143 -3.252 1.00 90.75 185 GLU A C 1
ATOM 1437 O O . GLU A 1 185 ? 15.652 -5.287 -2.030 1.00 90.75 185 GLU A O 1
ATOM 1442 N N . ILE A 1 186 ? 14.851 -4.216 -3.832 1.00 91.06 186 ILE A N 1
ATOM 1443 C CA . ILE A 1 186 ? 14.057 -3.234 -3.074 1.00 91.06 186 ILE A CA 1
ATOM 1444 C C . ILE A 1 186 ? 13.033 -3.924 -2.154 1.00 91.06 186 ILE A C 1
ATOM 1446 O O . ILE A 1 186 ? 12.870 -3.537 -0.992 1.00 91.06 186 ILE A O 1
ATOM 1450 N N . LEU A 1 187 ? 12.337 -4.955 -2.648 1.00 90.06 187 LEU A N 1
ATOM 1451 C CA . LEU A 1 187 ? 11.389 -5.734 -1.842 1.00 90.06 187 LEU A CA 1
ATOM 1452 C C . LEU A 1 187 ? 12.099 -6.483 -0.710 1.00 90.06 187 LEU A C 1
ATOM 1454 O O . LEU A 1 187 ? 11.611 -6.521 0.424 1.00 90.06 187 LEU A O 1
ATOM 1458 N N . ASN A 1 188 ? 13.252 -7.079 -1.009 1.00 91.12 188 ASN A N 1
ATOM 1459 C CA . ASN A 1 188 ? 14.054 -7.807 -0.039 1.00 91.12 188 ASN A CA 1
ATOM 1460 C C . ASN A 1 188 ? 14.556 -6.885 1.067 1.00 91.12 188 ASN A C 1
ATOM 1462 O O . ASN A 1 188 ? 14.429 -7.250 2.236 1.00 91.12 188 ASN A O 1
ATOM 1466 N N . ASP A 1 189 ? 15.049 -5.699 0.728 1.00 92.81 189 ASP A N 1
ATOM 1467 C CA . ASP A 1 189 ? 15.519 -4.707 1.692 1.00 92.81 189 ASP A CA 1
ATOM 1468 C C . ASP A 1 189 ? 14.401 -4.277 2.641 1.00 92.81 189 ASP A C 1
ATOM 1470 O O . ASP A 1 189 ? 14.585 -4.285 3.862 1.00 92.81 189 ASP A O 1
ATOM 1474 N N . PHE A 1 190 ? 13.209 -4.006 2.105 1.00 93.25 190 PHE A N 1
ATOM 1475 C CA . PHE A 1 190 ? 12.043 -3.655 2.910 1.00 93.25 190 PHE A CA 1
ATOM 1476 C C . PHE A 1 190 ? 11.660 -4.759 3.899 1.00 93.25 190 PHE A C 1
ATOM 1478 O O . PHE A 1 190 ? 11.586 -4.502 5.100 1.00 93.25 190 PHE A O 1
ATOM 1485 N N . PHE A 1 191 ? 11.443 -5.994 3.434 1.00 92.00 191 PHE A N 1
ATOM 1486 C CA . PHE A 1 191 ? 11.012 -7.093 4.309 1.00 92.00 191 PHE A CA 1
ATOM 1487 C C . PHE A 1 191 ? 12.130 -7.633 5.210 1.00 92.00 191 PHE A C 1
ATOM 1489 O O . PHE A 1 191 ? 11.848 -8.238 6.250 1.00 92.00 191 PHE A O 1
ATOM 1496 N N . CYS A 1 192 ? 13.400 -7.429 4.847 1.00 89.88 192 CYS A N 1
ATOM 1497 C CA . CYS A 1 192 ? 14.536 -7.831 5.669 1.00 89.88 192 CYS A CA 1
ATOM 1498 C C . CYS A 1 192 ? 14.922 -6.794 6.726 1.00 89.88 192 CYS A C 1
ATOM 1500 O O . CYS A 1 192 ? 15.598 -7.185 7.690 1.00 89.88 192 CYS A O 1
ATOM 1502 N N . SER A 1 193 ? 14.479 -5.541 6.589 1.00 93.19 193 SER A N 1
ATOM 1503 C CA . SER A 1 193 ? 14.770 -4.471 7.541 1.00 93.19 193 SER A CA 1
ATOM 1504 C C . SER A 1 193 ? 14.270 -4.816 8.953 1.00 93.19 193 SER A C 1
ATOM 1506 O O . SER A 1 193 ? 13.248 -5.486 9.141 1.00 93.19 193 SER A O 1
ATOM 1508 N N . LEU A 1 194 ? 15.024 -4.396 9.975 1.00 90.56 194 LEU A N 1
ATOM 1509 C CA . LEU A 1 194 ? 14.636 -4.621 11.371 1.00 90.56 194 LEU A CA 1
ATOM 1510 C C . LEU A 1 194 ? 13.341 -3.869 11.706 1.00 90.56 194 LEU A C 1
ATOM 1512 O O . LEU A 1 194 ? 12.459 -4.432 12.344 1.00 90.56 194 LEU A O 1
ATOM 1516 N N . GLU A 1 195 ? 13.225 -2.635 11.220 1.00 89.94 195 GLU A N 1
ATOM 1517 C CA . GLU A 1 195 ? 12.084 -1.749 11.444 1.00 89.94 195 GLU A CA 1
ATOM 1518 C C . GLU A 1 195 ? 10.789 -2.337 10.875 1.00 89.94 195 GLU A C 1
ATOM 1520 O O . GLU A 1 195 ? 9.815 -2.508 11.606 1.00 89.94 195 GLU A O 1
ATOM 1525 N N . THR A 1 196 ? 10.793 -2.779 9.615 1.00 90.06 196 THR A N 1
ATOM 1526 C CA . THR A 1 196 ? 9.620 -3.419 9.004 1.00 90.06 196 THR A CA 1
ATOM 1527 C C . THR A 1 196 ? 9.254 -4.713 9.726 1.00 90.06 196 THR A C 1
ATOM 1529 O O . THR A 1 196 ? 8.076 -4.976 9.960 1.00 90.06 196 THR A O 1
ATOM 1532 N N . LYS A 1 197 ? 10.234 -5.529 10.138 1.00 91.25 197 LYS A N 1
ATOM 1533 C CA . LYS A 1 197 ? 9.961 -6.759 10.904 1.00 91.25 197 LYS A CA 1
ATOM 1534 C C . LYS A 1 197 ? 9.304 -6.473 12.253 1.00 91.25 197 LYS A C 1
ATOM 1536 O O . LYS A 1 197 ? 8.432 -7.237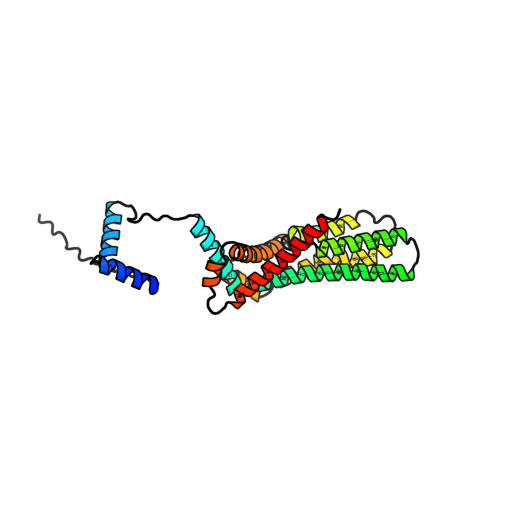 12.669 1.00 91.25 197 LYS A O 1
ATOM 1541 N N . GLU A 1 198 ? 9.712 -5.407 12.934 1.00 92.00 198 GLU A N 1
ATOM 1542 C CA . GLU A 1 198 ? 9.093 -4.965 14.186 1.00 92.00 198 GLU A CA 1
ATOM 1543 C C . GLU A 1 198 ? 7.669 -4.451 13.948 1.00 92.00 198 GLU A C 1
ATOM 1545 O O . GLU A 1 198 ? 6.744 -4.924 14.609 1.00 92.00 198 GLU A O 1
ATOM 1550 N N . ILE A 1 199 ? 7.464 -3.606 12.932 1.00 92.19 199 ILE A N 1
ATOM 1551 C CA . ILE A 1 199 ? 6.141 -3.097 12.540 1.00 92.19 199 ILE A CA 1
ATOM 1552 C C . ILE A 1 199 ? 5.174 -4.244 12.209 1.00 92.19 199 ILE A C 1
ATOM 1554 O O . ILE A 1 199 ? 4.054 -4.286 12.722 1.00 92.19 199 ILE A O 1
ATOM 1558 N N . LEU A 1 200 ? 5.596 -5.205 11.379 1.00 91.69 200 LEU A N 1
ATOM 1559 C CA . LEU A 1 200 ? 4.764 -6.351 11.001 1.00 91.69 200 LEU A CA 1
ATOM 1560 C C . LEU A 1 200 ? 4.402 -7.201 12.221 1.00 91.69 200 LEU A C 1
ATOM 1562 O O . LEU A 1 200 ? 3.249 -7.602 12.376 1.00 91.69 200 LEU A O 1
ATOM 1566 N N . LYS A 1 201 ? 5.361 -7.425 13.125 1.00 91.81 201 LYS A N 1
ATOM 1567 C CA . LYS A 1 201 ? 5.131 -8.166 14.366 1.00 91.81 201 LYS A CA 1
ATOM 1568 C C . LYS A 1 201 ? 4.128 -7.460 15.280 1.00 91.81 201 LYS A C 1
ATOM 1570 O O . LYS A 1 201 ? 3.252 -8.132 15.825 1.00 91.81 201 LYS A O 1
ATOM 1575 N N . ASP A 1 202 ? 4.230 -6.142 15.429 1.00 90.44 202 ASP A N 1
ATOM 1576 C CA . ASP A 1 202 ? 3.316 -5.341 16.253 1.00 90.44 202 ASP A CA 1
ATOM 1577 C C . ASP A 1 202 ? 1.887 -5.336 15.695 1.00 90.44 202 ASP A C 1
ATOM 1579 O O . ASP A 1 202 ? 0.915 -5.335 16.453 1.00 90.44 202 ASP A O 1
ATOM 1583 N N . LEU A 1 203 ? 1.752 -5.418 14.371 1.00 88.94 203 LEU A N 1
ATOM 1584 C CA . LEU A 1 203 ? 0.473 -5.564 13.675 1.00 88.94 203 LEU A CA 1
ATOM 1585 C C . LEU A 1 203 ? -0.052 -7.011 13.648 1.00 88.94 203 LEU A C 1
ATOM 1587 O O . LEU A 1 203 ? -1.160 -7.248 13.167 1.00 88.94 203 LEU A O 1
ATOM 1591 N N . GLY A 1 204 ? 0.713 -7.985 14.155 1.00 88.88 204 GLY A N 1
ATOM 1592 C CA . GLY A 1 204 ? 0.357 -9.407 14.107 1.00 88.88 204 GLY A CA 1
ATOM 1593 C C . GLY A 1 204 ? 0.402 -10.013 12.699 1.00 88.88 204 GLY A C 1
ATOM 1594 O O . GLY A 1 204 ? -0.214 -11.051 12.461 1.00 88.88 204 GLY A O 1
ATOM 1595 N N . LEU A 1 205 ? 1.113 -9.371 11.773 1.00 89.69 205 LEU A N 1
ATOM 1596 C CA . LEU A 1 205 ? 1.309 -9.819 10.401 1.00 89.69 205 LEU A CA 1
ATOM 1597 C C . LEU A 1 205 ? 2.543 -10.722 10.307 1.00 89.69 205 LEU A C 1
ATOM 1599 O O . LEU A 1 205 ? 3.563 -10.501 10.964 1.00 89.69 205 LEU A O 1
ATOM 1603 N N . SER A 1 206 ? 2.465 -11.752 9.468 1.00 87.62 206 SER A N 1
ATOM 1604 C CA . SER A 1 206 ? 3.628 -12.564 9.113 1.00 87.62 206 SER A CA 1
ATOM 1605 C C . SER A 1 206 ? 4.428 -11.894 8.005 1.00 87.62 206 SER A C 1
ATOM 1607 O O . SER A 1 206 ? 3.849 -11.309 7.091 1.00 87.62 206 SER A O 1
ATOM 1609 N N . VAL A 1 207 ? 5.751 -12.056 8.036 1.00 86.88 207 VAL A N 1
ATOM 1610 C CA . VAL A 1 207 ? 6.580 -11.729 6.873 1.00 86.88 207 VAL A CA 1
ATOM 1611 C C . VAL A 1 207 ? 6.144 -12.638 5.714 1.00 86.88 207 VAL A C 1
ATOM 1613 O O . VAL A 1 207 ? 6.082 -13.857 5.918 1.00 86.88 207 VAL A O 1
ATOM 1616 N N . PRO A 1 208 ? 5.803 -12.079 4.541 1.00 85.88 208 PRO A N 1
ATOM 1617 C CA . PRO A 1 208 ? 5.434 -12.869 3.374 1.00 85.88 208 PRO A CA 1
ATOM 1618 C C . PRO A 1 208 ? 6.586 -13.789 2.922 1.00 85.88 208 PRO A C 1
ATOM 1620 O O . PRO A 1 208 ? 7.747 -13.555 3.291 1.00 85.88 208 PRO A O 1
ATOM 1623 N N . PRO A 1 209 ? 6.281 -14.846 2.145 1.00 83.81 209 PRO A N 1
ATOM 1624 C CA . PRO A 1 209 ? 7.275 -15.755 1.576 1.00 83.81 209 PRO A CA 1
ATOM 1625 C C . PRO A 1 209 ? 8.416 -15.032 0.846 1.00 83.81 209 PRO A C 1
ATOM 1627 O O . PRO A 1 209 ? 8.334 -13.848 0.537 1.00 83.81 209 PRO A O 1
ATOM 1630 N N . GLU A 1 210 ? 9.515 -15.739 0.571 1.00 81.62 210 GLU A N 1
ATOM 1631 C CA . GLU A 1 210 ? 10.627 -15.180 -0.220 1.00 81.62 210 GLU A CA 1
ATOM 1632 C C . GLU A 1 210 ? 10.275 -14.952 -1.695 1.00 81.62 210 GLU A C 1
ATOM 1634 O O . GLU A 1 210 ? 11.051 -14.312 -2.397 1.00 81.62 210 GLU A O 1
ATOM 1639 N N . ASP A 1 211 ? 9.109 -15.418 -2.154 1.00 85.19 211 ASP A N 1
ATOM 1640 C CA . ASP A 1 211 ? 8.650 -15.131 -3.506 1.00 85.19 211 ASP A CA 1
ATOM 1641 C C . ASP A 1 211 ? 8.407 -13.618 -3.687 1.00 85.19 211 ASP A C 1
ATOM 1643 O O . ASP A 1 211 ? 7.694 -12.997 -2.886 1.00 85.19 211 ASP A O 1
ATOM 1647 N N . PRO A 1 212 ? 8.990 -12.995 -4.724 1.00 80.12 212 PRO A N 1
ATOM 1648 C CA . PRO A 1 212 ? 8.868 -11.560 -4.932 1.00 80.12 212 PRO A CA 1
ATOM 1649 C C . PRO A 1 212 ? 7.444 -11.137 -5.294 1.00 80.12 212 PRO A C 1
ATOM 1651 O O . PRO A 1 212 ? 7.052 -10.016 -4.977 1.00 80.12 212 PRO A O 1
ATOM 1654 N N . THR A 1 213 ? 6.647 -12.026 -5.890 1.00 81.38 213 THR A N 1
ATOM 1655 C CA . THR A 1 213 ? 5.239 -11.762 -6.212 1.00 81.38 213 THR A CA 1
ATOM 1656 C C . THR A 1 213 ? 4.430 -11.625 -4.929 1.00 81.38 213 THR A C 1
ATOM 1658 O O . THR A 1 213 ? 3.767 -10.607 -4.737 1.00 81.38 213 THR A O 1
ATOM 1661 N N . ASP A 1 214 ? 4.575 -12.585 -4.009 1.00 85.25 214 ASP A N 1
ATOM 1662 C CA . ASP A 1 214 ? 3.888 -12.568 -2.711 1.00 85.25 214 ASP A CA 1
ATOM 1663 C C . ASP A 1 214 ? 4.276 -11.326 -1.885 1.00 85.25 214 ASP A C 1
ATOM 1665 O O . ASP A 1 214 ? 3.446 -10.697 -1.222 1.00 85.25 214 ASP A O 1
ATOM 1669 N N . ARG A 1 215 ? 5.559 -10.942 -1.926 1.00 88.12 215 ARG A N 1
ATOM 1670 C CA . ARG A 1 215 ? 6.076 -9.738 -1.254 1.00 88.12 215 ARG A CA 1
ATOM 1671 C C . ARG A 1 215 ? 5.477 -8.464 -1.822 1.00 88.12 215 ARG A C 1
ATOM 1673 O O . ARG A 1 215 ? 5.085 -7.574 -1.065 1.00 88.12 215 ARG A O 1
ATOM 1680 N N . ALA A 1 216 ? 5.417 -8.370 -3.140 1.00 85.06 216 ALA A N 1
ATOM 1681 C CA . ALA A 1 216 ? 4.908 -7.190 -3.802 1.00 85.06 216 ALA A CA 1
ATOM 1682 C C . ALA A 1 216 ? 3.381 -7.062 -3.617 1.00 85.06 216 ALA A C 1
ATOM 1684 O O . ALA A 1 216 ? 2.894 -5.963 -3.348 1.00 85.06 216 ALA A O 1
ATOM 1685 N N . GLU A 1 217 ? 2.643 -8.179 -3.631 1.00 86.00 217 GLU A N 1
ATOM 1686 C CA . GLU A 1 217 ? 1.215 -8.227 -3.280 1.00 86.00 217 GLU A CA 1
ATOM 1687 C C . GLU A 1 217 ? 0.965 -7.777 -1.832 1.00 86.00 217 GLU A C 1
ATOM 1689 O O . GLU A 1 217 ? 0.038 -7.011 -1.566 1.00 86.00 217 GLU A O 1
ATOM 1694 N N . ALA A 1 218 ? 1.823 -8.172 -0.888 1.00 89.69 218 ALA A N 1
ATOM 1695 C CA . ALA A 1 218 ? 1.706 -7.725 0.497 1.00 89.69 218 ALA A CA 1
ATOM 1696 C C . ALA A 1 218 ? 1.880 -6.200 0.639 1.00 89.69 218 ALA A C 1
ATOM 1698 O O . ALA A 1 218 ? 1.057 -5.554 1.289 1.00 89.69 218 ALA A O 1
ATOM 1699 N N . VAL A 1 219 ? 2.907 -5.613 0.004 1.00 90.00 219 VAL A N 1
ATOM 1700 C CA . VAL A 1 219 ? 3.121 -4.148 -0.026 1.00 90.00 219 VAL A CA 1
ATOM 1701 C C . VAL A 1 219 ? 1.880 -3.436 -0.556 1.00 90.00 219 VAL A C 1
ATOM 1703 O O . VAL A 1 219 ? 1.409 -2.455 0.022 1.00 90.00 219 VAL A O 1
ATOM 1706 N N . GLU A 1 220 ? 1.317 -3.957 -1.637 1.00 85.88 220 GLU A N 1
ATOM 1707 C CA . GLU A 1 220 ? 0.106 -3.422 -2.228 1.00 85.88 220 GLU A CA 1
ATOM 1708 C C . GLU A 1 220 ? -1.114 -3.544 -1.309 1.00 85.88 220 GLU A C 1
ATOM 1710 O O . GLU A 1 220 ? -1.877 -2.586 -1.172 1.00 85.88 220 GLU A O 1
ATOM 1715 N N . SER A 1 221 ? -1.306 -4.692 -0.662 1.00 89.31 221 SER A N 1
ATOM 1716 C CA . SER A 1 221 ? -2.414 -4.889 0.268 1.00 89.31 221 SER A CA 1
ATOM 1717 C C . SER A 1 221 ? -2.377 -3.864 1.404 1.00 89.31 221 SER A C 1
ATOM 1719 O O . SER A 1 221 ? -3.436 -3.416 1.847 1.00 89.31 221 SER A O 1
ATOM 1721 N N . TYR A 1 222 ? -1.187 -3.465 1.864 1.00 91.50 222 TYR A N 1
ATOM 1722 C CA . TYR A 1 222 ? -1.040 -2.422 2.883 1.00 91.50 222 TYR A CA 1
ATOM 1723 C C . TYR A 1 222 ? -1.471 -1.047 2.370 1.00 91.50 222 TYR A C 1
ATOM 1725 O O . TYR A 1 222 ? -2.125 -0.298 3.098 1.00 91.50 222 TYR A O 1
ATOM 1733 N N . LEU A 1 223 ? -1.149 -0.725 1.114 1.00 90.81 223 LEU A N 1
ATOM 1734 C CA . LEU A 1 223 ? -1.572 0.518 0.472 1.00 90.81 223 LEU A CA 1
ATOM 1735 C C . LEU A 1 223 ? -3.084 0.547 0.240 1.00 90.81 223 LEU A C 1
ATOM 1737 O O . LEU A 1 223 ? -3.740 1.499 0.663 1.00 90.81 223 LEU A O 1
ATOM 1741 N N . ARG A 1 224 ? -3.644 -0.503 -0.376 1.00 89.44 224 ARG A N 1
ATOM 1742 C CA . ARG A 1 224 ? -5.082 -0.598 -0.674 1.00 89.44 224 ARG A CA 1
ATOM 1743 C C . ARG A 1 224 ? -5.930 -0.488 0.581 1.00 89.44 224 ARG A C 1
ATOM 1745 O O . ARG A 1 224 ? -6.867 0.293 0.596 1.00 89.44 224 ARG A O 1
ATOM 1752 N N . ALA A 1 225 ? -5.552 -1.170 1.663 1.00 90.56 225 ALA A N 1
ATOM 1753 C CA . ALA A 1 225 ? -6.305 -1.106 2.913 1.00 90.56 225 ALA A CA 1
ATOM 1754 C C . ALA A 1 225 ? -6.498 0.333 3.429 1.00 90.56 225 ALA A C 1
ATOM 1756 O O . ALA A 1 225 ? -7.552 0.650 3.975 1.00 90.56 225 ALA A O 1
ATOM 1757 N N . VAL A 1 226 ? -5.499 1.205 3.257 1.00 90.75 226 VAL A N 1
ATOM 1758 C CA . VAL A 1 226 ? -5.590 2.616 3.662 1.00 90.75 226 VAL A CA 1
ATOM 1759 C C . VAL A 1 226 ? -6.355 3.447 2.638 1.00 90.75 226 VAL A C 1
ATOM 1761 O O . VAL A 1 226 ? -7.195 4.253 3.030 1.00 90.75 226 VAL A O 1
ATOM 1764 N N . LEU A 1 227 ? -6.073 3.259 1.348 1.00 90.56 227 LEU A N 1
ATOM 1765 C CA . LEU A 1 227 ? -6.701 4.029 0.274 1.00 90.56 227 LEU A CA 1
ATOM 1766 C C . LEU A 1 227 ? -8.200 3.723 0.155 1.00 90.56 227 LEU A C 1
ATOM 1768 O O . LEU A 1 227 ? -8.996 4.651 0.113 1.00 90.56 227 LEU A O 1
ATOM 1772 N N . ASP A 1 228 ? -8.598 2.452 0.225 1.00 89.19 228 ASP A N 1
ATOM 1773 C CA . ASP A 1 228 ? -10.003 2.035 0.168 1.00 89.19 228 ASP A CA 1
ATOM 1774 C C . ASP A 1 228 ? -10.799 2.595 1.356 1.00 89.19 228 ASP A C 1
ATOM 1776 O O . ASP A 1 228 ? -11.933 3.053 1.196 1.00 89.19 228 ASP A O 1
ATOM 1780 N N . ALA A 1 229 ? -10.197 2.596 2.552 1.00 87.12 229 ALA A N 1
ATOM 1781 C CA . ALA A 1 229 ? -10.803 3.175 3.748 1.00 87.12 229 ALA A CA 1
ATOM 1782 C C . ALA A 1 229 ? -10.878 4.707 3.675 1.00 87.12 229 ALA A C 1
ATOM 1784 O O . ALA A 1 229 ? -11.827 5.299 4.186 1.00 87.12 229 ALA A O 1
ATOM 1785 N N . TYR A 1 230 ? -9.894 5.358 3.050 1.00 88.31 230 TYR A N 1
ATOM 1786 C CA . TYR A 1 230 ? -9.937 6.795 2.795 1.00 88.31 230 TYR A CA 1
ATOM 1787 C C . TYR A 1 230 ? -11.050 7.142 1.798 1.00 88.31 230 TYR A C 1
ATOM 1789 O O . TYR A 1 230 ? -11.857 8.023 2.078 1.00 88.31 230 TYR A O 1
ATOM 1797 N N . ASP A 1 231 ? -11.151 6.415 0.687 1.00 87.06 231 ASP A N 1
ATOM 1798 C CA . ASP A 1 231 ? -12.143 6.679 -0.356 1.00 87.06 231 ASP A CA 1
ATOM 1799 C C . ASP A 1 231 ? -13.578 6.377 0.116 1.00 87.06 231 ASP A C 1
ATOM 1801 O O . ASP A 1 231 ? -14.512 7.102 -0.233 1.00 87.06 231 ASP A O 1
ATOM 1805 N N . SER A 1 232 ? -13.758 5.334 0.933 1.00 84.75 232 SER A N 1
ATOM 1806 C CA . SER A 1 232 ? -15.082 4.891 1.398 1.00 84.75 232 SER A CA 1
ATOM 1807 C C . SER A 1 232 ? -15.544 5.594 2.680 1.00 84.75 232 SER A C 1
ATOM 1809 O O . SER A 1 232 ? -16.717 5.944 2.796 1.00 84.75 232 SER A O 1
ATOM 1811 N N . ASP A 1 233 ? -14.634 5.839 3.630 1.00 84.81 233 ASP A N 1
ATOM 1812 C CA . ASP A 1 233 ? -14.954 6.252 5.005 1.00 84.81 233 ASP A CA 1
ATOM 1813 C C . ASP A 1 233 ? -14.007 7.356 5.534 1.00 84.81 233 ASP A C 1
ATOM 1815 O O . ASP A 1 233 ? -13.622 7.372 6.712 1.00 84.81 233 ASP A O 1
ATOM 1819 N N . SER A 1 234 ? -13.643 8.324 4.679 1.00 82.06 234 SER A N 1
ATOM 1820 C CA . SER A 1 234 ? -12.705 9.422 5.002 1.00 82.06 234 SER A CA 1
ATOM 1821 C C . SER A 1 234 ? -13.002 10.148 6.319 1.00 82.06 234 SER A C 1
ATOM 1823 O O . SER A 1 234 ? -12.078 10.443 7.081 1.00 82.06 234 SER A O 1
ATOM 1825 N N . GLU A 1 235 ? -14.272 10.434 6.621 1.00 79.88 235 GLU A N 1
ATOM 1826 C CA . GLU A 1 235 ? -14.675 11.131 7.848 1.00 79.88 235 GLU A CA 1
ATOM 1827 C C . GLU A 1 235 ? -14.361 10.297 9.097 1.00 79.88 235 GLU A C 1
ATOM 1829 O O . GLU A 1 235 ? -13.777 10.802 10.061 1.00 79.88 235 GLU A O 1
ATOM 1834 N N . GLN A 1 236 ? -14.698 9.002 9.073 1.00 77.56 236 GLN A N 1
ATOM 1835 C CA . GLN A 1 236 ? -14.442 8.092 10.191 1.00 77.56 236 GLN A CA 1
ATOM 1836 C C . GLN A 1 236 ? -12.950 7.876 10.403 1.00 77.56 236 GLN A C 1
ATOM 1838 O O . GLN A 1 236 ? -12.479 7.883 11.544 1.00 77.56 236 GLN A O 1
ATOM 1843 N N . LEU A 1 237 ? -12.200 7.734 9.310 1.00 77.50 237 LEU A N 1
ATOM 1844 C CA . LEU A 1 237 ? -10.752 7.628 9.359 1.00 77.50 237 LEU A CA 1
ATOM 1845 C C . LEU A 1 237 ? -10.140 8.907 9.948 1.00 77.50 237 LEU A C 1
ATOM 1847 O O . LEU A 1 237 ? -9.350 8.825 10.887 1.00 77.50 237 LEU A O 1
ATOM 1851 N N . SER A 1 238 ? -10.575 10.085 9.494 1.00 78.94 238 SER A N 1
ATOM 1852 C CA . SER A 1 238 ? -10.078 11.389 9.961 1.00 78.94 238 SER A CA 1
ATOM 1853 C C . SER A 1 238 ? -10.311 11.622 11.454 1.00 78.94 238 SER A C 1
ATOM 1855 O O . SER A 1 238 ? -9.424 12.120 12.151 1.00 78.94 238 SER A O 1
ATOM 1857 N N . MET A 1 239 ? -11.459 11.192 11.990 1.00 77.88 239 MET A N 1
ATOM 1858 C CA . MET A 1 239 ? -11.745 11.286 13.427 1.00 77.88 239 MET A CA 1
ATOM 1859 C C . MET A 1 239 ? -10.737 10.524 14.302 1.00 77.88 239 MET A C 1
ATOM 1861 O O . MET A 1 239 ? -10.569 10.859 15.475 1.00 77.88 239 MET A O 1
ATOM 1865 N N . ARG A 1 240 ? -10.028 9.522 13.765 1.00 78.25 240 ARG A N 1
ATOM 1866 C CA . ARG A 1 240 ? -9.010 8.767 14.518 1.00 78.25 240 ARG A CA 1
ATOM 1867 C C . ARG A 1 240 ? -7.663 9.480 14.633 1.00 78.25 240 ARG A C 1
ATOM 1869 O O . ARG A 1 240 ? -6.792 8.984 15.353 1.00 78.25 240 ARG A O 1
ATOM 1876 N N . PHE A 1 241 ? -7.505 10.613 13.950 1.00 81.38 241 PHE A N 1
ATOM 1877 C CA . PHE A 1 241 ? -6.248 11.350 13.813 1.00 81.38 241 PHE A CA 1
ATOM 1878 C C . PHE A 1 241 ? -6.379 12.844 14.136 1.00 81.38 241 PHE A C 1
ATOM 1880 O O . PHE A 1 241 ? -5.615 13.660 13.626 1.00 81.38 241 PHE A O 1
ATOM 1887 N N . VAL A 1 242 ? -7.311 13.217 15.019 1.00 74.38 242 VAL A N 1
ATOM 1888 C CA . VAL A 1 242 ? -7.420 14.594 15.532 1.00 74.38 242 VAL A CA 1
ATOM 1889 C C . VAL A 1 242 ? -6.100 15.002 16.207 1.00 74.38 242 VAL A C 1
ATOM 1891 O O . VAL A 1 242 ? -5.671 14.358 17.165 1.00 74.38 242 VAL A O 1
ATOM 1894 N N . GLY A 1 243 ? -5.447 16.058 15.708 1.00 68.75 243 GLY A N 1
ATOM 1895 C CA . GLY A 1 243 ? -4.108 16.492 16.130 1.00 68.75 243 GLY A CA 1
ATOM 1896 C C . GLY A 1 243 ? -2.941 15.790 15.419 1.00 68.75 243 GLY A C 1
ATOM 1897 O O . GLY A 1 243 ? -1.785 15.948 15.812 1.00 68.75 243 GLY A O 1
ATOM 1898 N N . SER A 1 244 ? -3.213 14.973 14.404 1.00 79.06 244 SER A N 1
ATOM 1899 C CA . SER A 1 244 ? -2.228 14.340 13.517 1.00 79.06 244 SER A CA 1
ATOM 1900 C C . SER A 1 244 ? -2.760 14.296 12.083 1.00 79.06 244 SER A C 1
ATOM 1902 O O . SER A 1 244 ? -2.636 13.296 11.378 1.00 79.06 244 SER A O 1
ATOM 1904 N N . GLU A 1 245 ? -3.348 15.409 11.644 1.00 84.00 245 GLU A N 1
ATOM 1905 C CA . GLU A 1 245 ? -4.021 15.546 10.348 1.00 84.00 245 GLU A CA 1
ATOM 1906 C C . GLU A 1 245 ? -3.068 15.304 9.167 1.00 84.00 245 GLU A C 1
ATOM 1908 O O . GLU A 1 245 ? -3.501 14.922 8.081 1.00 84.00 245 GLU A O 1
ATOM 1913 N N . PHE A 1 246 ? -1.757 15.461 9.389 1.00 84.88 246 PHE A N 1
ATOM 1914 C CA . PHE A 1 246 ? -0.724 15.182 8.392 1.00 84.88 246 PHE A CA 1
ATOM 1915 C C . PHE A 1 246 ? -0.720 13.721 7.906 1.00 84.88 246 PHE A C 1
ATOM 1917 O O . PHE A 1 246 ? -0.277 13.450 6.791 1.00 84.88 246 PHE A O 1
ATOM 1924 N N . LEU A 1 247 ? -1.203 12.777 8.725 1.00 83.81 247 LEU A N 1
ATOM 1925 C CA . LEU A 1 247 ? -1.282 11.365 8.342 1.00 83.81 247 LEU A CA 1
ATOM 1926 C C . LEU A 1 247 ? -2.360 11.138 7.274 1.00 83.81 247 LEU A C 1
ATOM 1928 O O . LEU A 1 247 ? -2.152 10.403 6.312 1.00 83.81 247 LEU A O 1
ATOM 1932 N N . ILE A 1 248 ? -3.489 11.833 7.412 1.00 87.38 248 ILE A N 1
ATOM 1933 C CA . ILE A 1 248 ? -4.601 11.774 6.461 1.00 87.38 248 ILE A CA 1
ATOM 1934 C C . ILE A 1 248 ? -4.275 12.547 5.188 1.00 87.38 248 ILE A C 1
ATOM 1936 O O . ILE A 1 248 ? -4.528 12.048 4.095 1.00 87.38 248 ILE A O 1
ATOM 1940 N N . SER A 1 249 ? -3.647 13.720 5.307 1.00 88.31 249 SER A N 1
ATOM 1941 C CA . SER A 1 249 ? -3.240 14.486 4.124 1.00 88.31 249 SER A CA 1
ATOM 1942 C C . SER A 1 249 ? -2.194 13.749 3.283 1.00 88.31 249 SER A C 1
ATOM 1944 O O . SER A 1 249 ? -2.136 13.925 2.066 1.00 88.31 249 SER A O 1
ATOM 1946 N N . TYR A 1 250 ? -1.383 12.885 3.901 1.00 89.25 250 TYR A N 1
ATOM 1947 C CA . TYR A 1 250 ? -0.488 12.004 3.161 1.00 89.25 250 TYR A CA 1
ATOM 1948 C C . TYR A 1 250 ? -1.253 10.933 2.371 1.00 89.25 250 TYR A C 1
ATOM 1950 O O . TYR A 1 250 ? -0.968 10.745 1.190 1.00 89.25 250 TYR A O 1
ATOM 1958 N N . ALA A 1 251 ? -2.244 10.274 2.980 1.00 88.12 251 ALA A N 1
ATOM 1959 C CA . ALA A 1 251 ? -3.099 9.313 2.279 1.00 88.12 251 ALA A CA 1
ATOM 1960 C C . ALA A 1 251 ? -3.852 9.969 1.106 1.00 88.12 251 ALA A C 1
ATOM 1962 O O . ALA A 1 251 ? -3.851 9.429 0.002 1.00 88.12 251 ALA A O 1
ATOM 1963 N N . GLU A 1 252 ? -4.387 11.176 1.310 1.00 89.00 252 GLU A N 1
ATOM 1964 C CA . GLU A 1 252 ? -5.005 11.995 0.260 1.00 89.00 252 GLU A CA 1
ATOM 1965 C C . GLU A 1 252 ? -4.031 12.284 -0.889 1.00 89.00 252 GLU A C 1
ATOM 1967 O O . GLU A 1 252 ? -4.365 12.110 -2.061 1.00 89.00 252 GLU A O 1
ATOM 1972 N N . LYS A 1 253 ? -2.800 12.702 -0.570 1.00 90.31 253 LYS A N 1
ATOM 1973 C CA . LYS A 1 253 ? -1.763 12.956 -1.575 1.00 90.31 253 LYS A CA 1
ATOM 1974 C C . LYS A 1 253 ? -1.479 11.704 -2.407 1.00 90.31 253 LYS A C 1
ATOM 1976 O O . LYS A 1 253 ? -1.425 11.798 -3.631 1.00 90.31 253 LYS A O 1
ATOM 1981 N N . VAL A 1 254 ? -1.294 10.553 -1.760 1.00 86.31 254 VAL A N 1
ATOM 1982 C CA . VAL A 1 254 ? -1.032 9.282 -2.453 1.00 86.31 254 VAL A CA 1
ATOM 1983 C C . VAL A 1 254 ? -2.232 8.877 -3.318 1.00 86.31 254 VAL A C 1
ATOM 1985 O O . VAL A 1 254 ? -2.026 8.512 -4.475 1.00 86.31 254 VAL A O 1
ATOM 1988 N N . SER A 1 255 ? -3.464 9.015 -2.812 1.00 86.06 255 SER A N 1
ATOM 1989 C CA . SER A 1 255 ? -4.695 8.745 -3.573 1.00 86.06 255 SER A CA 1
ATOM 1990 C C . SER A 1 255 ? -4.779 9.617 -4.832 1.00 86.06 255 SER A C 1
ATOM 1992 O O . SER A 1 255 ? -4.899 9.099 -5.942 1.00 86.06 255 SER A O 1
ATOM 1994 N N . ASN A 1 256 ? -4.578 10.931 -4.696 1.00 85.56 256 ASN A N 1
ATOM 1995 C CA . ASN A 1 256 ? -4.598 11.872 -5.818 1.00 85.56 256 ASN A CA 1
ATOM 1996 C C . ASN A 1 256 ? -3.506 11.583 -6.857 1.00 85.56 256 ASN A C 1
ATOM 1998 O O . ASN A 1 256 ? -3.759 11.632 -8.060 1.00 85.56 256 ASN A O 1
ATOM 2002 N N . GLU A 1 257 ? -2.282 11.269 -6.426 1.00 81.81 257 GLU A N 1
ATOM 2003 C CA . GLU A 1 257 ? -1.199 10.906 -7.345 1.00 81.81 257 GLU A CA 1
ATOM 2004 C C . GLU A 1 257 ? -1.521 9.635 -8.144 1.00 81.81 257 GLU A C 1
ATOM 2006 O O . GLU A 1 257 ? -1.252 9.579 -9.345 1.00 81.81 257 GLU A O 1
ATOM 2011 N N . MET A 1 258 ? -2.137 8.638 -7.505 1.00 76.19 258 MET A N 1
ATOM 2012 C CA . MET A 1 258 ? -2.568 7.407 -8.169 1.00 76.19 258 MET A CA 1
ATOM 2013 C C . MET A 1 258 ? -3.766 7.632 -9.102 1.00 76.19 258 MET A C 1
ATOM 2015 O O . MET A 1 258 ? -3.792 7.088 -10.207 1.00 76.19 258 MET A O 1
ATOM 2019 N N . ALA A 1 259 ? -4.730 8.466 -8.709 1.00 76.81 259 ALA A N 1
ATOM 2020 C CA . ALA A 1 259 ? -5.867 8.836 -9.548 1.00 76.81 259 ALA A CA 1
ATOM 2021 C C . ALA A 1 259 ? -5.416 9.581 -10.817 1.00 76.81 259 ALA A C 1
ATOM 2023 O O . ALA A 1 259 ? -5.808 9.211 -11.924 1.00 76.81 259 ALA A O 1
ATOM 2024 N N . ASN A 1 260 ? -4.504 10.548 -10.682 1.00 73.94 260 ASN A N 1
ATOM 2025 C CA . ASN A 1 260 ? -3.946 11.298 -11.811 1.00 73.94 260 ASN A CA 1
ATOM 2026 C C . ASN A 1 260 ? -3.176 10.397 -12.795 1.00 73.94 260 ASN A C 1
ATOM 2028 O O . ASN A 1 260 ? -3.259 10.584 -14.014 1.00 73.94 260 ASN A O 1
ATOM 2032 N N . ALA A 1 261 ? -2.447 9.398 -12.284 1.00 66.62 261 ALA A N 1
ATOM 2033 C CA . ALA A 1 261 ? -1.778 8.404 -13.124 1.00 66.62 261 ALA A CA 1
ATOM 2034 C C . ALA A 1 261 ? -2.791 7.580 -13.945 1.00 66.62 261 ALA A C 1
ATOM 2036 O O . ALA A 1 261 ? -2.580 7.343 -15.135 1.00 66.62 261 ALA A O 1
ATOM 2037 N N . ARG A 1 262 ? -3.932 7.212 -13.343 1.00 64.31 262 ARG A N 1
ATOM 2038 C CA . ARG A 1 262 ? -5.028 6.479 -14.005 1.00 64.31 262 ARG A CA 1
ATOM 2039 C C . ARG A 1 262 ? -5.810 7.304 -15.024 1.00 64.31 262 ARG A C 1
ATOM 2041 O O . ARG A 1 262 ? -6.283 6.752 -16.016 1.00 64.31 262 ARG A O 1
ATOM 2048 N N . GLU A 1 263 ? -5.980 8.602 -14.801 1.00 63.19 263 GLU A N 1
ATOM 2049 C CA . GLU A 1 263 ? -6.653 9.481 -15.766 1.00 63.19 263 GLU A CA 1
ATOM 2050 C C . GLU A 1 263 ? -5.785 9.737 -17.001 1.00 63.19 263 GLU A C 1
ATOM 2052 O O . GLU A 1 263 ? -6.266 9.584 -18.125 1.00 63.19 263 GLU A O 1
ATOM 2057 N N . SER A 1 264 ? -4.482 9.969 -16.807 1.00 59.28 264 SER A N 1
ATOM 2058 C CA . SER A 1 264 ? -3.499 10.092 -17.902 1.00 59.28 264 SER A CA 1
ATOM 2059 C C . SER A 1 264 ? -3.474 8.850 -18.812 1.00 59.28 264 SER A C 1
ATOM 2061 O O . SER A 1 264 ? -3.259 8.933 -20.020 1.00 59.28 264 SER A O 1
ATOM 2063 N N . LEU A 1 265 ? -3.747 7.689 -18.219 1.00 53.06 265 LEU A N 1
ATOM 2064 C CA . LEU A 1 265 ? -3.903 6.385 -18.858 1.00 53.06 265 LEU A CA 1
ATOM 2065 C C . LEU A 1 265 ? -5.129 6.302 -19.788 1.00 53.06 265 LEU A C 1
ATOM 2067 O O . LEU A 1 265 ? -5.047 5.755 -20.888 1.00 53.06 265 LEU A O 1
ATOM 2071 N N . LYS A 1 266 ? -6.272 6.854 -19.358 1.00 55.31 266 LYS A N 1
ATOM 2072 C CA . LYS A 1 266 ? -7.532 6.838 -20.123 1.00 55.31 266 LYS A CA 1
ATOM 2073 C C . LYS A 1 266 ? -7.512 7.819 -21.292 1.00 55.31 266 LYS A C 1
ATOM 2075 O O . LYS A 1 266 ? -8.052 7.506 -22.350 1.00 55.31 266 LYS A O 1
ATOM 2080 N N . GLU A 1 267 ? -6.881 8.977 -21.122 1.00 49.59 267 GLU A N 1
ATOM 2081 C CA . GLU A 1 267 ? -6.768 9.983 -22.185 1.00 49.59 267 GLU A CA 1
ATOM 2082 C C . GLU A 1 267 ? -5.804 9.546 -23.301 1.00 49.59 267 GLU A C 1
ATOM 2084 O O . GLU A 1 267 ? -6.079 9.788 -24.476 1.00 49.59 267 GLU A O 1
ATOM 2089 N N . GLY A 1 268 ? -4.731 8.819 -22.965 1.00 45.16 268 GLY A N 1
ATOM 2090 C CA . GLY A 1 268 ? -3.799 8.253 -23.949 1.00 45.16 268 GLY A CA 1
ATOM 2091 C C . GLY A 1 268 ? -4.384 7.127 -24.815 1.00 45.16 268 GLY A C 1
ATOM 2092 O O . GLY A 1 268 ? -3.901 6.908 -25.922 1.00 45.16 268 GLY A O 1
ATOM 2093 N N . GLY A 1 269 ? -5.435 6.443 -24.346 1.00 36.62 269 GLY A N 1
ATOM 2094 C CA . GLY A 1 269 ? -6.147 5.395 -25.092 1.00 36.62 269 GLY A CA 1
ATOM 2095 C C . GLY A 1 269 ? -7.326 5.892 -25.940 1.00 36.62 269 GLY A C 1
ATOM 2096 O O . GLY A 1 269 ? -7.916 5.110 -26.677 1.00 36.62 269 GLY A O 1
ATOM 2097 N N . ALA A 1 270 ? -7.689 7.175 -25.842 1.00 35.28 270 ALA A N 1
ATOM 2098 C CA . ALA A 1 270 ? -8.810 7.774 -26.576 1.00 35.28 270 ALA A CA 1
ATOM 2099 C C . ALA A 1 270 ? -8.377 8.565 -27.830 1.00 35.28 270 ALA A C 1
ATOM 2101 O O . ALA A 1 270 ? -9.206 9.231 -28.450 1.00 35.28 270 ALA A O 1
ATOM 2102 N N . GLN A 1 271 ? -7.089 8.512 -28.193 1.00 36.56 271 GLN A N 1
ATOM 2103 C CA . GLN A 1 271 ? -6.513 9.183 -29.367 1.00 36.56 271 GLN A CA 1
ATOM 2104 C C . GLN A 1 271 ? -6.075 8.232 -30.502 1.00 36.56 271 GLN A C 1
ATOM 2106 O O . GLN A 1 271 ? -5.299 8.655 -31.360 1.00 36.56 271 GLN A O 1
ATOM 2111 N N . GLU A 1 272 ? -6.581 6.994 -30.552 1.00 33.25 272 GLU A N 1
ATOM 2112 C CA . GLU A 1 272 ? -6.507 6.162 -31.773 1.00 33.25 272 GLU A CA 1
ATOM 2113 C C . GLU A 1 272 ? -7.661 6.441 -32.747 1.00 33.25 272 GLU A C 1
ATOM 2115 O O . GLU A 1 272 ? -8.839 6.423 -32.317 1.00 33.25 272 GLU A O 1
#

Organism: NCBI:txid198431

Mean predicted aligned error: 15.14 Å

Sequence (272 aa):
MKYKIAERNDQSMVNFKVDSVVKESAEAVLAGMGLNTSAYLGMCLRKLAQSRKIPFDLKVDPDFWVAEAQVSIAASYLKTGLFYEADHVRRGMLLAASNRITEATANLGEETALHGEDAEKINLMRCTMESLQKVLKSFDPQSPEQMLSFARDVHKIYEIDMLGLGESANLCTEPLSRISEDMEEILNDFFCSLETKEILKDLGLSVPPEDPTDRAEAVESYLRAVLDAYDSDSEQLSMRFVGSEFLISYAEKVSNEMANARESLKEGGAQE

pLDDT: mean 74.57, std 14.58, range [33.25, 93.25]

Nearest PDB structures (foldseek):
  6z0c-assembly1_A  TM=2.411E-01  e=4.137E-01  Escherichia coli
  6jx6-assembly1_C  TM=2.829E-01  e=2.614E+00  Homo sapiens
  4tx5-assembly1_B  TM=2.548E-01  e=5.049E+00  Homo sapiens
  8vy9-assembly1_R  TM=2.454E-01  e=7.173E+00  Homo sapiens

Secondary structure (DSSP, 8-state):
-------------------HHHHHHHHHHHHHTT--HHHHHHHHHHHHHHHSS-SS-----HHHHHHHHHHHHHHHHHHHSHHHHHHHHHHHHHHHHHHHHHHHHHHHHHHHHHH---HHHHHHHHHHHHHHHHHHHT--TT-HHHHHHHHHHHHHHHHS--TT-THHHHHHHHHHHHHHHHHHHHHHHHHHSHHHHHHHHHTTPPPPPS-HHHHHHHHHHHHHHHHHHHHHHHHHHHHTTTT-HHHHHHHHHHHHHHHHHHHHHHHHTS--